Prot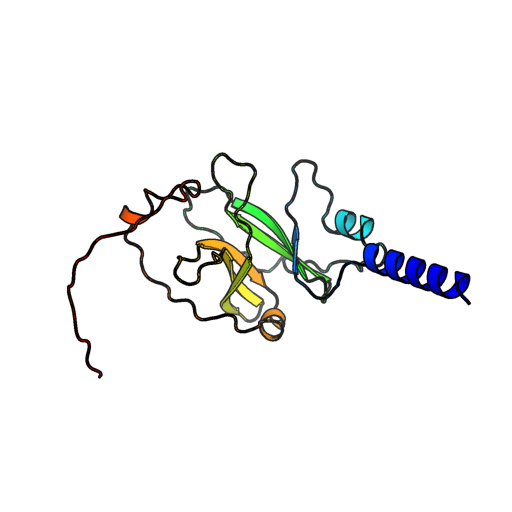ein AF-A0A4Y7Q2F2-F1 (afdb_monomer_lite)

pLDDT: mean 74.85, std 18.72, range [29.39, 93.06]

Radius of gyration: 21.75 Å; chains: 1; bounding box: 66×56×54 Å

Foldseek 3Di:
DVVVVVVVVVVVVVVVQQDDDLQDKDKAFADPVGDPPVVVVCVRHVPQDAAAELPPDDDDQDDDDDDPFDWGWIWIANSNRRYTWIWIWTDDPPDPDTQDFDDWAFDDQDPSFTKIFTWDDDPDNVDDIDGTIITGHHPCVVVVDDCPDDDDDDDDDPVVVVDDDVPDPDDDDDDDDDDDDDDDDD

Organism: NCBI:txid50990

Structure (mmCIF, N/CA/C/O backbone):
data_AF-A0A4Y7Q2F2-F1
#
_entry.id   AF-A0A4Y7Q2F2-F1
#
loop_
_atom_site.group_PDB
_atom_site.id
_atom_site.type_symbol
_atom_site.label_atom_id
_atom_site.label_alt_id
_atom_site.label_comp_id
_atom_site.label_asym_id
_atom_site.label_entity_id
_atom_site.label_seq_id
_atom_site.pdbx_PDB_ins_code
_atom_site.Cartn_x
_atom_site.Cartn_y
_atom_site.Cartn_z
_atom_site.occupancy
_atom_site.B_iso_or_equiv
_atom_site.auth_seq_id
_atom_site.auth_comp_id
_atom_site.auth_asym_id
_atom_site.auth_atom_id
_atom_site.pdbx_PDB_model_num
ATOM 1 N N . MET A 1 1 ? -45.509 14.878 -0.949 1.00 72.81 1 MET A N 1
ATOM 2 C CA . MET A 1 1 ? -44.752 13.693 -1.418 1.00 72.81 1 MET A CA 1
ATOM 3 C C . MET A 1 1 ? -43.428 14.084 -2.079 1.00 72.81 1 MET A C 1
ATOM 5 O O . MET A 1 1 ? -42.391 13.640 -1.613 1.00 72.81 1 MET A O 1
ATOM 9 N N . TRP A 1 2 ? -43.432 14.987 -3.067 1.00 82.69 2 TRP A N 1
ATOM 10 C CA . TRP A 1 2 ? -42.233 15.419 -3.809 1.00 82.69 2 TRP A CA 1
ATOM 11 C C . TRP A 1 2 ? -41.097 16.007 -2.955 1.00 82.69 2 TRP A C 1
ATOM 13 O O . TRP A 1 2 ? -39.958 15.580 -3.092 1.00 82.69 2 TRP A O 1
ATOM 23 N N . VAL A 1 3 ? -41.405 16.903 -2.010 1.00 89.31 3 VAL A N 1
ATOM 24 C CA . VAL A 1 3 ? -40.388 17.535 -1.141 1.00 89.31 3 VAL A CA 1
ATOM 25 C C . VAL A 1 3 ? -39.632 16.506 -0.288 1.00 89.31 3 VAL A C 1
ATOM 27 O O . VAL A 1 3 ? -38.422 16.616 -0.120 1.00 89.31 3 VAL A O 1
ATOM 30 N N . GLY A 1 4 ? -40.320 15.467 0.197 1.00 92.88 4 GLY A N 1
ATOM 31 C CA . GLY A 1 4 ? -39.696 14.393 0.975 1.00 92.88 4 GLY A CA 1
ATOM 32 C C . GLY A 1 4 ? -38.740 13.537 0.140 1.00 92.88 4 GLY A C 1
ATOM 33 O O . GLY A 1 4 ? -37.648 13.217 0.603 1.00 92.88 4 GLY A O 1
ATOM 34 N N . CYS A 1 5 ? -39.107 13.220 -1.108 1.00 92.88 5 CYS A N 1
ATOM 35 C CA . CYS A 1 5 ? -38.231 12.495 -2.034 1.00 92.88 5 CYS A CA 1
ATOM 36 C C . CYS A 1 5 ? -36.986 13.309 -2.403 1.00 92.88 5 CYS A C 1
ATOM 38 O O . CYS A 1 5 ? -35.882 12.758 -2.394 1.00 92.88 5 CYS A O 1
ATOM 40 N N . THR A 1 6 ? -37.141 14.610 -2.673 1.00 92.62 6 THR A N 1
ATOM 41 C CA . THR A 1 6 ? -36.007 15.498 -2.964 1.00 92.62 6 THR A CA 1
ATOM 42 C C . THR A 1 6 ? -35.077 15.601 -1.760 1.00 92.62 6 THR A C 1
ATOM 44 O O . THR A 1 6 ? -33.880 15.379 -1.902 1.00 92.62 6 THR A O 1
ATOM 47 N N . LEU A 1 7 ? -35.617 15.832 -0.558 1.00 93.06 7 LEU A N 1
ATOM 48 C CA . LEU A 1 7 ? -34.815 15.921 0.664 1.00 93.06 7 LEU A CA 1
ATOM 49 C C . LEU A 1 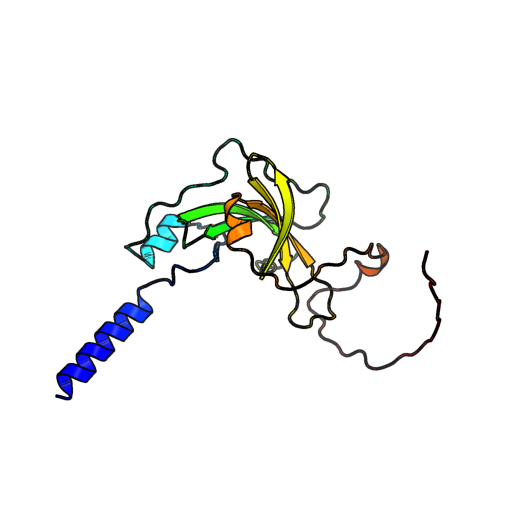7 ? -34.069 14.610 0.964 1.00 93.06 7 LEU A C 1
ATOM 51 O O . LEU A 1 7 ? -32.873 14.637 1.245 1.00 93.06 7 LEU A O 1
ATOM 55 N N . CYS A 1 8 ? -34.738 13.459 0.846 1.00 89.94 8 CYS A N 1
ATOM 56 C CA . CYS A 1 8 ? -34.109 12.149 1.037 1.00 89.94 8 CYS A CA 1
ATOM 57 C C . CYS A 1 8 ? -32.977 11.900 0.024 1.00 89.94 8 CYS A C 1
ATOM 59 O O . CYS A 1 8 ? -31.914 11.398 0.393 1.00 89.94 8 CYS A O 1
ATOM 61 N N . SER A 1 9 ? -33.176 12.302 -1.234 1.00 89.75 9 SER A N 1
ATOM 62 C CA . SER A 1 9 ? -32.162 12.178 -2.287 1.00 89.75 9 SER A CA 1
ATOM 63 C C . SER A 1 9 ? -30.967 13.095 -2.031 1.00 89.75 9 SER A C 1
ATOM 65 O O . SER A 1 9 ? -29.833 12.645 -2.154 1.00 89.75 9 SER A O 1
ATOM 67 N N . CYS A 1 10 ? -31.199 14.338 -1.598 1.00 90.38 10 CYS A N 1
ATOM 68 C CA . CYS A 1 10 ? -30.130 15.267 -1.229 1.00 90.38 10 CYS A CA 1
ATOM 69 C C . CYS A 1 10 ? -29.308 14.751 -0.042 1.00 90.38 10 CYS A C 1
ATOM 71 O O . CYS A 1 10 ? -28.084 14.817 -0.085 1.00 90.38 10 CYS A O 1
ATOM 73 N N . ILE A 1 11 ? -29.953 14.187 0.986 1.00 87.94 11 ILE A N 1
ATOM 74 C CA . ILE A 1 11 ? -29.250 13.598 2.137 1.00 87.94 11 ILE A CA 1
ATOM 75 C C . ILE A 1 11 ? -28.420 12.387 1.701 1.00 87.94 11 ILE A C 1
ATOM 77 O O . ILE A 1 11 ? -27.260 12.273 2.087 1.00 87.94 11 ILE A O 1
ATOM 81 N N . ARG A 1 12 ? -28.978 11.497 0.869 1.00 84.38 12 ARG A N 1
ATOM 82 C CA . ARG A 1 12 ? -28.240 10.341 0.335 1.00 84.38 12 ARG A CA 1
ATOM 83 C C . ARG A 1 12 ? -27.080 10.746 -0.564 1.00 84.38 12 ARG A C 1
ATOM 85 O O . ARG A 1 12 ? -26.037 10.113 -0.491 1.00 84.38 12 ARG A O 1
ATOM 92 N N . LEU A 1 13 ? -27.243 11.785 -1.379 1.00 83.94 13 LEU A N 1
ATOM 93 C CA . LEU A 1 13 ? -26.164 12.326 -2.204 1.00 83.94 13 LEU A CA 1
ATOM 94 C C . LEU A 1 13 ? -25.072 12.945 -1.334 1.00 83.94 13 LEU A C 1
ATOM 96 O O . LEU A 1 13 ? -23.911 12.605 -1.517 1.00 83.94 13 LEU A O 1
ATOM 100 N N . ALA A 1 14 ? -25.436 13.759 -0.340 1.00 79.31 14 ALA A N 1
ATOM 101 C CA . ALA A 1 14 ? -24.479 14.342 0.598 1.00 79.31 14 ALA A CA 1
ATOM 102 C C . ALA A 1 14 ? -23.703 13.254 1.362 1.00 79.31 14 ALA A C 1
ATOM 104 O O . ALA A 1 14 ? -22.475 13.296 1.426 1.00 79.31 14 ALA A O 1
ATOM 105 N N . ALA A 1 15 ? -24.404 12.233 1.863 1.00 75.56 15 ALA A N 1
ATOM 106 C CA . ALA A 1 15 ? -23.790 11.065 2.490 1.00 75.56 15 ALA A CA 1
ATOM 107 C C . ALA A 1 15 ? -23.001 10.192 1.491 1.00 75.56 15 ALA A C 1
ATOM 109 O O . ALA A 1 15 ? -22.050 9.531 1.870 1.00 75.56 15 ALA A O 1
ATOM 110 N N . GLY A 1 16 ? -23.335 10.186 0.204 1.00 66.19 16 GLY A N 1
ATOM 111 C CA . GLY A 1 16 ? -22.525 9.509 -0.812 1.00 66.19 16 GLY A CA 1
ATOM 112 C C . GLY A 1 16 ? -21.222 10.251 -1.115 1.00 66.19 16 GLY A C 1
ATOM 113 O O . GLY A 1 16 ? -20.210 9.623 -1.398 1.00 66.19 16 GLY A O 1
ATOM 114 N N . THR A 1 17 ? -21.232 11.584 -1.035 1.00 72.25 17 THR A N 1
ATOM 115 C CA . THR A 1 17 ? -20.069 12.424 -1.366 1.00 72.25 17 THR A CA 1
ATOM 116 C C . THR A 1 17 ? -19.104 12.652 -0.204 1.00 72.25 17 THR A C 1
ATOM 118 O O . THR A 1 17 ? -17.949 12.986 -0.444 1.00 72.25 17 THR A O 1
ATOM 121 N N . LEU A 1 18 ? -19.567 12.509 1.042 1.00 67.94 18 LEU A N 1
ATOM 122 C CA . LEU A 1 18 ? -18.771 12.790 2.245 1.00 67.94 18 LEU A CA 1
ATOM 123 C C . LEU A 1 18 ? -18.054 11.561 2.816 1.00 67.94 18 LEU A C 1
ATOM 125 O O . LEU A 1 18 ? -17.157 11.717 3.636 1.00 67.94 18 LEU A O 1
ATOM 129 N N . TYR A 1 19 ? -18.445 10.351 2.419 1.00 70.19 19 TYR A N 1
ATOM 130 C CA . TYR A 1 19 ? -17.900 9.128 2.999 1.00 70.19 19 TYR A CA 1
ATOM 131 C C . TYR A 1 19 ? -16.957 8.454 2.013 1.00 70.19 19 TYR A C 1
ATOM 133 O O . TYR A 1 19 ? -17.341 8.084 0.905 1.00 70.19 19 TYR A O 1
ATOM 141 N N . ILE A 1 20 ? -15.709 8.275 2.441 1.00 76.38 20 ILE A N 1
ATOM 142 C CA . ILE A 1 20 ? -14.749 7.453 1.713 1.00 76.38 20 ILE A CA 1
ATOM 143 C C . ILE A 1 20 ? -15.222 6.003 1.811 1.00 76.38 20 ILE A C 1
ATOM 145 O O . ILE A 1 20 ? -15.502 5.499 2.902 1.00 76.38 20 ILE A O 1
ATOM 149 N N . GLU A 1 21 ? -15.300 5.311 0.675 1.00 80.94 21 GLU A N 1
ATOM 150 C CA . GLU A 1 21 ? -15.539 3.875 0.683 1.00 80.94 21 GLU A CA 1
ATOM 151 C C . GLU A 1 21 ? -14.383 3.177 1.412 1.00 80.94 21 GLU A C 1
ATOM 153 O O . GLU A 1 21 ? -13.245 3.152 0.948 1.00 80.94 21 GLU A O 1
ATOM 158 N N . ARG A 1 22 ? -14.676 2.591 2.577 1.00 82.19 22 ARG A N 1
ATOM 159 C CA . ARG A 1 22 ? -13.664 1.948 3.432 1.00 82.19 22 ARG A CA 1
ATOM 160 C C . ARG A 1 22 ? -13.206 0.583 2.931 1.00 82.19 22 ARG A C 1
ATOM 162 O O . ARG A 1 22 ? -12.387 -0.066 3.565 1.00 82.19 22 ARG A O 1
ATOM 169 N N . ASN A 1 23 ? -13.738 0.113 1.810 1.00 82.50 23 ASN A N 1
ATOM 170 C CA . ASN A 1 23 ? -13.397 -1.184 1.245 1.00 82.50 23 ASN A CA 1
ATOM 171 C C . ASN A 1 23 ? -12.334 -1.020 0.161 1.00 82.50 23 ASN A C 1
ATOM 173 O O . ASN A 1 23 ? -12.630 -1.115 -1.027 1.00 82.50 23 ASN A O 1
ATOM 177 N N . GLY A 1 24 ? -11.085 -0.794 0.563 1.00 85.69 24 GLY A N 1
ATOM 178 C CA . GLY A 1 24 ? -10.012 -0.683 -0.412 1.00 85.69 24 GLY A CA 1
ATOM 179 C C . GLY A 1 24 ? -8.666 -0.270 0.154 1.00 85.69 24 GLY A C 1
ATOM 180 O O . GLY A 1 24 ? -8.492 -0.054 1.354 1.00 85.69 24 GLY A O 1
ATOM 181 N N . TRP A 1 25 ? -7.727 -0.164 -0.777 1.00 88.81 25 TRP A N 1
ATOM 182 C CA . TRP A 1 25 ? -6.372 0.303 -0.545 1.00 88.81 25 TRP A CA 1
ATOM 183 C C . TRP A 1 25 ? -6.214 1.687 -1.160 1.00 88.81 25 TRP A C 1
ATOM 185 O O . TRP A 1 25 ? -6.610 1.906 -2.304 1.00 88.81 25 TRP A O 1
ATOM 195 N N . LEU A 1 26 ? -5.614 2.604 -0.410 1.00 89.69 26 LEU A N 1
ATOM 196 C CA . LEU A 1 26 ? -5.266 3.937 -0.879 1.00 89.69 26 LEU A CA 1
ATOM 197 C C . LEU A 1 26 ? -3.747 4.066 -0.949 1.00 89.69 26 LEU A C 1
ATOM 199 O O . LEU A 1 26 ? -3.046 3.794 0.024 1.00 89.69 26 LEU A O 1
ATOM 203 N N . LEU A 1 27 ? -3.244 4.535 -2.086 1.00 89.06 27 LEU A N 1
ATOM 204 C CA . LEU A 1 27 ? -1.867 4.988 -2.213 1.00 89.06 27 LEU A CA 1
ATOM 205 C C . LEU A 1 27 ? -1.815 6.497 -1.966 1.00 89.06 27 LEU A C 1
ATOM 207 O O . LEU A 1 27 ? -2.358 7.283 -2.741 1.00 89.06 27 LEU A O 1
ATOM 211 N N . TYR A 1 28 ? -1.128 6.903 -0.907 1.00 87.88 28 TYR A N 1
ATOM 212 C CA . TYR A 1 28 ? -0.852 8.295 -0.592 1.00 87.88 28 TYR A CA 1
ATOM 213 C C . TYR A 1 28 ? 0.610 8.622 -0.889 1.00 87.88 28 TYR A C 1
ATOM 215 O O . TYR A 1 28 ? 1.530 7.974 -0.384 1.00 87.88 28 TYR A O 1
ATOM 223 N N . ARG A 1 29 ? 0.831 9.644 -1.716 1.00 83.75 29 ARG A N 1
ATOM 224 C CA . ARG A 1 29 ? 2.165 10.173 -2.001 1.00 83.75 29 ARG A CA 1
ATOM 225 C C . ARG A 1 29 ? 2.424 11.363 -1.089 1.00 83.75 29 ARG A C 1
ATOM 227 O O . ARG A 1 29 ? 1.636 12.306 -1.077 1.00 83.75 29 ARG A O 1
ATOM 234 N N . HIS A 1 30 ? 3.549 11.338 -0.387 1.00 79.12 30 HIS A N 1
ATOM 235 C CA . HIS A 1 30 ? 3.996 12.489 0.390 1.00 79.12 30 HIS A CA 1
ATOM 236 C C . HIS A 1 30 ? 4.361 13.634 -0.566 1.00 79.12 30 HIS A C 1
ATOM 238 O O . HIS A 1 30 ? 5.186 13.458 -1.463 1.00 79.12 30 HIS A O 1
ATOM 244 N N . SER A 1 31 ? 3.693 14.779 -0.417 1.00 69.81 31 SER A N 1
ATOM 245 C CA . SER A 1 31 ? 4.077 16.032 -1.083 1.00 69.81 31 SER A CA 1
ATOM 246 C C . SER A 1 31 ? 5.214 16.702 -0.305 1.00 69.81 31 SER A C 1
ATOM 248 O O . SER A 1 31 ? 5.359 16.450 0.888 1.00 69.81 31 SER A O 1
ATOM 250 N N . GLU A 1 32 ? 5.997 17.572 -0.948 1.00 62.34 32 GLU A N 1
ATOM 251 C CA . GLU A 1 32 ? 7.088 18.322 -0.295 1.00 62.34 32 GLU A CA 1
ATOM 252 C C . GLU A 1 32 ? 6.569 19.264 0.811 1.00 62.34 32 GLU A C 1
ATOM 254 O O . GLU A 1 32 ? 7.222 19.422 1.837 1.00 62.34 32 GLU A O 1
ATOM 259 N N . ASP A 1 33 ? 5.338 19.768 0.675 1.00 60.72 33 ASP A N 1
ATOM 260 C CA . ASP A 1 33 ? 4.627 20.559 1.699 1.00 60.72 33 ASP A CA 1
ATOM 261 C C . ASP A 1 33 ? 3.900 19.682 2.755 1.00 60.72 33 ASP A C 1
ATOM 263 O O . ASP A 1 33 ? 2.998 20.141 3.455 1.00 60.72 33 ASP A O 1
ATOM 267 N N . GLY A 1 34 ? 4.224 18.383 2.795 1.00 66.31 34 GLY A N 1
ATOM 268 C CA . GLY A 1 34 ? 3.353 17.258 3.152 1.00 66.31 34 GLY A CA 1
ATOM 269 C C . GLY A 1 34 ? 2.606 17.317 4.485 1.00 66.31 34 GLY A C 1
ATOM 270 O O . GLY A 1 34 ? 3.174 17.155 5.561 1.00 66.31 34 GLY A O 1
ATOM 271 N N . GLU A 1 35 ? 1.280 17.397 4.388 1.00 83.50 35 GLU A N 1
ATOM 272 C CA . GLU A 1 35 ? 0.371 17.051 5.478 1.00 83.50 35 GLU A CA 1
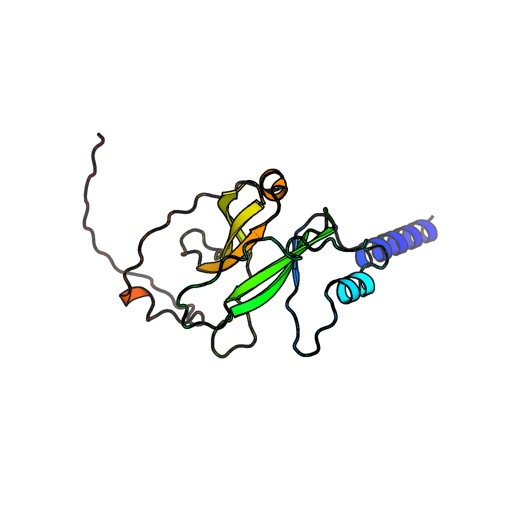ATOM 273 C C . GLU A 1 35 ? 0.455 15.538 5.793 1.00 83.50 35 GLU A C 1
ATOM 275 O O . GLU A 1 35 ? 0.480 14.728 4.854 1.00 83.50 35 GLU A O 1
ATOM 280 N N . PRO A 1 36 ? 0.453 15.128 7.083 1.00 86.56 36 PRO A N 1
ATOM 281 C CA . PRO A 1 36 ? 0.363 13.721 7.464 1.00 86.56 36 PRO A CA 1
ATOM 282 C C . PRO A 1 36 ? -0.843 13.040 6.811 1.00 86.56 36 PRO A C 1
ATOM 284 O O . PRO A 1 36 ? -1.932 13.614 6.756 1.00 86.56 36 PRO A O 1
ATOM 287 N N . VAL A 1 37 ? -0.673 11.794 6.358 1.00 89.19 37 VAL A N 1
ATOM 288 C CA . VAL A 1 37 ? -1.739 11.027 5.684 1.00 89.19 37 VAL A CA 1
ATOM 289 C C . VAL A 1 37 ? -3.028 10.961 6.511 1.00 89.19 37 VAL A C 1
ATOM 291 O O . VAL A 1 37 ? -4.121 11.066 5.960 1.00 89.19 37 VAL A O 1
ATOM 294 N N . GLU A 1 38 ? -2.909 10.870 7.836 1.00 88.88 38 GLU A N 1
ATOM 295 C CA . GLU A 1 38 ? -4.044 10.876 8.762 1.00 88.88 38 GLU A CA 1
ATOM 296 C C . GLU A 1 38 ? -4.822 12.189 8.722 1.00 88.88 38 GLU A C 1
ATOM 298 O O . GLU A 1 38 ? -6.046 12.182 8.607 1.00 88.88 38 GLU A O 1
ATOM 303 N N . SER A 1 39 ? -4.123 13.324 8.769 1.00 89.69 39 SER A N 1
ATOM 304 C CA . SER A 1 39 ? -4.742 14.648 8.702 1.00 89.69 39 SER A CA 1
ATOM 305 C C . SER A 1 39 ? -5.422 14.865 7.346 1.00 89.69 39 SER A C 1
ATOM 307 O O . SER A 1 39 ? -6.573 15.310 7.289 1.00 89.69 39 SER A O 1
ATOM 309 N N . TRP A 1 40 ? -4.773 14.437 6.256 1.00 89.69 40 TRP A N 1
ATOM 310 C CA . TRP A 1 40 ? -5.341 14.485 4.906 1.00 89.69 40 TRP A CA 1
ATOM 311 C C . TRP A 1 40 ? -6.609 13.626 4.766 1.00 89.69 40 TRP A C 1
ATOM 313 O O . TRP A 1 40 ? -7.566 14.043 4.099 1.00 89.69 40 TRP A O 1
ATOM 323 N N . LEU A 1 41 ? -6.631 12.445 5.398 1.00 89.69 41 LEU A N 1
ATOM 324 C CA . LEU A 1 41 ? -7.791 11.552 5.435 1.00 89.69 41 LEU A CA 1
ATOM 325 C C . LEU A 1 41 ? -8.916 12.136 6.288 1.00 89.69 41 LEU A C 1
ATOM 327 O O . LEU A 1 41 ? -10.052 12.182 5.827 1.00 89.69 41 LEU A O 1
ATOM 331 N N . ARG A 1 42 ? -8.610 12.658 7.480 1.00 89.62 42 ARG A N 1
ATOM 332 C CA . ARG A 1 42 ? -9.601 13.246 8.399 1.00 89.62 42 ARG A CA 1
ATOM 333 C C . ARG A 1 42 ? -10.299 14.476 7.844 1.00 89.62 42 ARG A C 1
ATOM 335 O O . ARG A 1 42 ? -11.475 14.691 8.122 1.00 89.62 42 ARG A O 1
ATOM 342 N N . LYS A 1 43 ? -9.603 15.267 7.025 1.00 89.56 43 LYS A N 1
ATOM 343 C CA . LYS A 1 43 ? -10.221 16.377 6.284 1.00 89.56 43 LYS A CA 1
ATOM 344 C C . LYS A 1 43 ? -11.308 15.914 5.310 1.00 89.56 43 LYS A C 1
ATOM 346 O O . LYS A 1 43 ? -12.190 16.703 4.987 1.00 89.56 43 LYS A O 1
ATOM 351 N N . ARG A 1 44 ? -11.232 14.672 4.818 1.00 87.06 44 ARG A N 1
ATOM 352 C CA . ARG A 1 44 ? -12.192 14.090 3.866 1.00 87.06 44 ARG A CA 1
ATOM 353 C C . ARG A 1 44 ? -13.245 13.230 4.551 1.00 87.06 44 ARG A C 1
ATOM 355 O O . ARG A 1 44 ? -14.410 13.341 4.205 1.00 87.06 44 ARG A O 1
ATOM 362 N N . ASP A 1 45 ? -12.838 12.420 5.521 1.00 87.81 45 ASP A N 1
ATOM 363 C CA . ASP A 1 45 ? -13.717 11.622 6.369 1.00 87.81 45 ASP A CA 1
ATOM 364 C C . ASP A 1 45 ? -13.397 11.913 7.841 1.00 87.81 45 ASP A C 1
ATOM 366 O O . ASP A 1 45 ? -12.472 11.350 8.427 1.00 87.81 45 ASP A O 1
ATOM 370 N N . ALA A 1 46 ? -14.199 12.780 8.463 1.00 86.56 46 ALA A N 1
ATOM 371 C CA . ALA A 1 46 ? -14.056 13.123 9.879 1.00 86.56 46 ALA A CA 1
ATOM 372 C C . ALA A 1 46 ? -14.298 11.925 10.815 1.00 86.56 46 ALA A C 1
ATOM 374 O O . ALA A 1 46 ? -13.934 11.974 11.989 1.00 86.56 46 ALA A O 1
ATOM 375 N N . THR A 1 47 ? -14.907 10.848 10.312 1.00 87.94 47 THR A N 1
ATOM 376 C CA . THR A 1 47 ? -15.158 9.617 11.067 1.00 87.94 47 THR A CA 1
ATOM 377 C C . THR A 1 47 ? -14.028 8.594 10.920 1.00 87.94 47 THR A C 1
ATOM 379 O O . THR A 1 47 ? -14.180 7.454 11.375 1.00 87.94 47 THR A O 1
ATOM 382 N N . MET A 1 48 ? -12.914 8.962 10.272 1.00 86.50 48 MET A N 1
ATOM 383 C CA . MET A 1 48 ? -11.761 8.084 10.085 1.00 86.50 48 MET A CA 1
ATOM 384 C C . MET A 1 48 ? -11.082 7.783 11.437 1.00 86.50 48 MET A C 1
ATOM 386 O O . MET A 1 48 ? -10.657 8.720 12.127 1.00 86.50 48 MET A O 1
ATOM 390 N N . PRO A 1 49 ? -10.969 6.500 11.831 1.00 88.31 49 PRO A N 1
ATOM 391 C CA . PRO A 1 49 ? -10.252 6.110 13.044 1.00 88.31 49 PRO A CA 1
ATOM 392 C C . PRO A 1 49 ? -8.744 6.361 12.905 1.00 88.31 49 PRO A C 1
ATOM 394 O O . PRO A 1 49 ? -8.241 6.611 11.808 1.00 88.31 49 PRO A O 1
ATOM 397 N N . ASP A 1 50 ? -8.025 6.295 14.026 1.00 90.75 50 ASP A N 1
ATOM 398 C CA . ASP A 1 50 ? -6.560 6.365 14.028 1.00 90.75 50 ASP A CA 1
ATOM 399 C C . ASP A 1 50 ? -5.962 5.225 13.190 1.00 90.75 50 ASP A C 1
ATOM 401 O O . ASP A 1 50 ? -6.447 4.085 13.235 1.00 90.75 50 ASP A O 1
ATOM 405 N N . LEU A 1 51 ? -4.918 5.530 12.414 1.00 90.75 51 LEU A N 1
ATOM 406 C CA . LEU A 1 51 ? -4.238 4.522 11.614 1.00 90.75 51 LEU A CA 1
ATOM 407 C C . LEU A 1 51 ? -3.170 3.831 12.460 1.00 90.75 51 LEU A C 1
ATOM 409 O O . LEU A 1 51 ? -2.348 4.458 13.118 1.00 90.75 51 LEU A O 1
ATOM 413 N N . THR A 1 52 ? -3.151 2.505 12.414 1.00 90.31 52 THR A N 1
ATOM 414 C CA . THR A 1 52 ? -2.085 1.713 13.025 1.00 90.31 52 THR A CA 1
ATOM 415 C C . THR A 1 52 ? -0.935 1.585 12.038 1.00 90.31 52 THR A C 1
ATOM 417 O O . THR A 1 52 ? -1.083 0.966 10.979 1.00 90.31 52 THR A O 1
ATOM 420 N N . ILE A 1 53 ? 0.221 2.148 12.380 1.00 90.06 53 ILE A N 1
ATOM 421 C CA . ILE A 1 53 ? 1.425 2.026 11.561 1.00 90.06 53 ILE A CA 1
ATOM 422 C C . ILE A 1 53 ? 1.960 0.601 11.679 1.00 90.06 53 ILE A C 1
ATOM 424 O O . ILE A 1 53 ? 2.310 0.119 12.754 1.00 90.06 53 ILE A O 1
ATOM 428 N N . TRP A 1 54 ? 2.025 -0.094 10.550 1.00 86.44 54 TRP A N 1
ATOM 429 C CA . TRP A 1 54 ? 2.456 -1.486 10.501 1.00 86.44 54 TRP A CA 1
ATOM 430 C C . TRP A 1 54 ? 3.983 -1.644 10.653 1.00 86.44 54 TRP A C 1
ATOM 432 O O . TRP A 1 54 ? 4.456 -2.669 11.139 1.00 86.44 54 TRP A O 1
ATOM 442 N N . SER A 1 55 ? 4.769 -0.624 10.289 1.00 70.50 55 SER A N 1
ATOM 443 C CA . SER A 1 55 ? 6.238 -0.698 10.199 1.00 70.50 55 SER A CA 1
ATOM 444 C C . SER A 1 55 ? 7.008 0.037 11.309 1.00 70.50 55 SER A C 1
ATOM 446 O O . SER A 1 55 ? 8.186 0.328 11.128 1.00 70.50 55 SER A O 1
ATOM 448 N N . ASP A 1 56 ? 6.395 0.342 12.454 1.00 66.56 56 ASP A N 1
ATOM 449 C CA . ASP A 1 56 ? 6.889 1.383 13.378 1.00 66.56 56 ASP A CA 1
ATOM 450 C C . ASP A 1 56 ? 8.230 1.123 14.101 1.00 66.56 56 ASP A C 1
ATOM 452 O O . ASP A 1 56 ? 8.747 2.021 14.755 1.00 66.56 56 ASP A O 1
ATOM 456 N N . SER A 1 57 ? 8.838 -0.072 14.030 1.00 56.75 57 SER A N 1
ATOM 457 C CA . SER A 1 57 ? 10.200 -0.260 14.597 1.00 56.75 57 SER A CA 1
ATOM 458 C C . SER A 1 57 ? 10.902 -1.592 14.321 1.00 56.75 57 SER A C 1
ATOM 460 O O . SER A 1 57 ? 12.103 -1.694 14.564 1.00 56.75 57 SER A O 1
ATOM 462 N N . LYS A 1 58 ? 10.204 -2.645 13.873 1.00 60.12 58 LYS A N 1
ATOM 463 C CA . LYS A 1 58 ? 10.786 -4.008 13.833 1.00 60.12 58 LYS A CA 1
ATOM 464 C C . LYS A 1 58 ? 10.627 -4.749 12.516 1.00 60.12 58 LYS A C 1
ATOM 466 O O . LYS A 1 58 ? 11.082 -5.888 12.409 1.00 60.12 58 LYS A O 1
ATOM 471 N N . GLN A 1 59 ? 9.965 -4.148 11.533 1.00 67.38 59 GLN A N 1
ATOM 472 C CA . GLN A 1 59 ? 9.762 -4.819 10.262 1.00 67.38 59 GLN A CA 1
ATOM 473 C C . GLN A 1 59 ? 10.910 -4.525 9.305 1.00 67.38 59 GLN A C 1
ATOM 475 O O . GLN A 1 59 ? 11.345 -3.388 9.159 1.00 67.38 59 GLN A O 1
ATOM 480 N N . LEU A 1 60 ? 11.400 -5.578 8.656 1.00 67.44 60 LEU A N 1
ATOM 481 C CA . LEU A 1 60 ? 12.393 -5.457 7.602 1.00 67.44 60 LEU A CA 1
ATOM 482 C C . LEU A 1 60 ? 11.721 -4.807 6.391 1.00 67.44 60 LEU A C 1
ATOM 484 O O . LEU A 1 60 ? 10.915 -5.446 5.710 1.00 67.44 60 LEU A O 1
ATOM 488 N N . THR A 1 61 ? 12.040 -3.538 6.140 1.00 67.81 61 THR A N 1
ATOM 489 C CA . THR A 1 61 ? 11.708 -2.886 4.874 1.00 67.81 61 THR A CA 1
ATOM 490 C C . THR A 1 61 ? 12.662 -3.427 3.816 1.00 67.81 61 THR A C 1
ATOM 492 O O . THR A 1 61 ? 13.878 -3.284 3.969 1.00 67.81 61 THR A O 1
ATOM 495 N N . PRO A 1 62 ? 12.157 -4.092 2.766 1.00 69.56 62 PRO A N 1
ATOM 496 C CA . PRO A 1 62 ? 13.016 -4.650 1.737 1.00 69.56 62 PRO A CA 1
ATOM 497 C C . PRO A 1 62 ? 13.714 -3.506 0.989 1.00 69.56 62 PRO A C 1
ATOM 499 O O . PRO A 1 62 ? 13.062 -2.670 0.367 1.00 69.56 62 PRO A O 1
ATOM 502 N N . THR A 1 63 ? 15.043 -3.455 1.070 1.00 66.88 63 THR A N 1
ATOM 503 C CA . THR A 1 63 ? 15.855 -2.423 0.420 1.00 66.88 63 THR A CA 1
ATOM 504 C C . THR A 1 63 ? 16.196 -2.809 -1.014 1.00 66.88 63 THR A C 1
ATOM 506 O O . THR A 1 63 ? 16.322 -3.983 -1.368 1.00 66.88 63 THR A O 1
ATOM 509 N N . TRP A 1 64 ? 16.333 -1.796 -1.864 1.00 68.19 64 TRP A N 1
ATOM 510 C CA . TRP A 1 64 ? 16.787 -1.961 -3.237 1.00 68.19 64 TRP A CA 1
ATOM 511 C C . TRP A 1 64 ? 18.308 -1.930 -3.272 1.00 68.19 64 TRP A C 1
ATOM 513 O O . TRP A 1 64 ? 18.924 -0.945 -2.873 1.00 68.19 64 TRP A O 1
ATOM 523 N N . THR A 1 65 ? 18.915 -2.998 -3.771 1.00 58.66 65 THR A N 1
ATOM 524 C CA . THR A 1 65 ? 20.313 -2.964 -4.191 1.00 58.66 65 THR A CA 1
ATOM 525 C C . THR A 1 65 ? 20.318 -2.517 -5.653 1.00 58.66 65 THR A C 1
ATOM 527 O O . THR A 1 65 ? 19.710 -3.177 -6.490 1.00 58.66 65 THR A O 1
ATOM 530 N N . GLU A 1 66 ? 20.949 -1.373 -5.933 1.00 56.81 66 GLU A N 1
ATOM 531 C CA . GLU A 1 66 ? 21.357 -0.951 -7.284 1.00 56.81 66 GLU A CA 1
ATOM 532 C C . GLU A 1 66 ? 20.225 -0.727 -8.310 1.00 56.81 66 GLU A C 1
ATOM 534 O O . GLU A 1 66 ? 20.150 -1.392 -9.341 1.00 56.81 66 GLU A O 1
ATOM 539 N N . THR A 1 67 ? 19.369 0.276 -8.091 1.00 59.69 67 THR A N 1
ATOM 540 C CA . THR A 1 67 ? 18.573 0.863 -9.186 1.00 59.69 67 THR A CA 1
ATOM 541 C C . THR A 1 67 ? 19.121 2.238 -9.570 1.00 59.69 67 THR A C 1
ATOM 543 O O . THR A 1 67 ? 19.345 3.053 -8.677 1.00 59.69 67 THR A O 1
ATOM 546 N N . PRO A 1 68 ? 19.285 2.552 -10.872 1.00 58.41 68 PRO A N 1
ATOM 547 C CA . PRO A 1 68 ? 19.651 3.904 -11.313 1.00 58.41 68 PRO A CA 1
ATOM 548 C C . PRO A 1 68 ? 18.536 4.930 -11.038 1.00 58.41 68 PRO A C 1
ATOM 550 O O . PRO A 1 68 ? 18.784 6.131 -11.020 1.00 58.41 68 PRO A O 1
ATOM 553 N N . LEU A 1 69 ? 17.313 4.448 -10.802 1.00 68.38 69 LEU A N 1
ATOM 554 C CA . LEU A 1 69 ? 16.114 5.248 -10.586 1.00 68.38 69 LEU A CA 1
ATOM 555 C C . LEU A 1 69 ? 15.972 5.678 -9.123 1.00 68.38 69 LEU A C 1
ATOM 557 O O . LEU A 1 69 ? 16.175 4.883 -8.200 1.00 68.38 69 LEU A O 1
ATOM 561 N N . LYS A 1 70 ? 15.546 6.929 -8.915 1.00 76.81 70 LYS A N 1
ATOM 562 C CA . LYS A 1 70 ? 15.222 7.455 -7.582 1.00 76.81 70 LYS A CA 1
ATOM 563 C C . LYS A 1 70 ? 13.943 6.807 -7.047 1.00 76.81 70 LYS A C 1
ATOM 565 O O . LYS A 1 70 ? 12.936 6.726 -7.751 1.00 76.81 70 LYS A O 1
ATOM 570 N N . THR A 1 71 ? 13.954 6.400 -5.785 1.00 78.69 71 THR A N 1
ATOM 571 C CA . THR A 1 71 ? 12.747 5.993 -5.058 1.00 78.69 71 THR A CA 1
ATOM 572 C C . THR A 1 71 ? 12.123 7.188 -4.346 1.00 78.69 71 THR A C 1
ATOM 574 O O . THR A 1 71 ? 12.805 8.158 -4.004 1.00 78.69 71 THR A O 1
ATOM 577 N N . VAL A 1 72 ? 10.810 7.131 -4.136 1.00 82.62 72 VAL A N 1
ATOM 578 C CA . VAL A 1 72 ? 10.094 8.059 -3.259 1.00 82.62 72 VAL A CA 1
ATOM 579 C C . VAL A 1 72 ? 9.288 7.285 -2.219 1.00 82.62 72 VAL A C 1
ATOM 581 O O . VAL A 1 72 ? 8.673 6.269 -2.568 1.00 82.62 72 VAL A O 1
ATOM 584 N N . PRO A 1 73 ? 9.252 7.774 -0.968 1.00 83.25 73 PRO A N 1
ATOM 585 C CA . PRO A 1 73 ? 8.430 7.172 0.061 1.00 83.25 73 PRO A CA 1
ATOM 586 C C . PRO A 1 73 ? 6.954 7.415 -0.253 1.00 83.25 73 PRO A C 1
ATOM 588 O O . PRO A 1 73 ? 6.520 8.525 -0.582 1.00 83.25 73 PRO A O 1
ATOM 591 N N . VAL A 1 74 ? 6.166 6.359 -0.131 1.00 87.00 74 VAL A N 1
ATOM 592 C CA . VAL A 1 74 ? 4.714 6.369 -0.270 1.00 87.00 74 VAL A CA 1
ATOM 593 C C . VAL A 1 74 ? 4.081 5.667 0.923 1.00 87.00 74 VAL A C 1
ATOM 595 O O . VAL A 1 74 ? 4.680 4.818 1.583 1.00 87.00 74 VAL A O 1
ATOM 598 N N . SER A 1 75 ? 2.834 6.018 1.188 1.00 89.88 75 SER A N 1
ATOM 599 C CA . SER A 1 75 ? 2.016 5.413 2.226 1.00 89.88 75 SER A CA 1
ATOM 600 C C . SER A 1 75 ? 0.900 4.602 1.583 1.00 89.88 75 SER A C 1
ATOM 602 O O . SER A 1 75 ? 0.075 5.140 0.854 1.00 89.88 75 SER A O 1
ATOM 604 N N . LEU A 1 76 ? 0.871 3.304 1.850 1.00 90.44 76 LEU A N 1
ATOM 605 C CA . LEU A 1 76 ? -0.230 2.414 1.510 1.00 90.44 76 LEU A CA 1
ATOM 606 C C . LEU A 1 76 ? -1.156 2.320 2.720 1.00 90.44 76 LEU A C 1
ATOM 608 O O . LEU A 1 76 ? -0.725 1.928 3.803 1.00 90.44 76 LEU A O 1
ATOM 612 N N . VAL A 1 77 ? -2.417 2.695 2.540 1.00 91.88 77 VAL A N 1
ATOM 613 C CA . VAL A 1 77 ? -3.424 2.697 3.602 1.00 91.88 77 VAL A CA 1
ATOM 614 C C . VAL A 1 77 ? -4.470 1.636 3.299 1.00 91.88 77 VAL A C 1
ATOM 616 O O . VAL A 1 77 ? -5.150 1.714 2.275 1.00 91.88 77 VAL A O 1
ATOM 619 N N . ASP A 1 78 ? -4.619 0.663 4.193 1.00 91.75 78 ASP A N 1
ATOM 620 C CA . ASP A 1 78 ? -5.776 -0.231 4.205 1.00 91.75 78 ASP A CA 1
ATOM 621 C C . ASP A 1 78 ? -6.914 0.484 4.942 1.00 91.75 78 ASP A C 1
ATOM 623 O O . ASP A 1 78 ? -6.898 0.604 6.170 1.00 91.75 78 ASP A O 1
ATOM 627 N N . LEU A 1 79 ? -7.901 0.969 4.188 1.00 90.88 79 LEU A N 1
ATOM 628 C CA . LEU A 1 79 ? -9.035 1.721 4.735 1.00 90.88 79 LEU A CA 1
ATOM 629 C C . LEU A 1 79 ? -10.003 0.837 5.531 1.00 90.88 79 LEU A C 1
ATOM 631 O O . LEU A 1 79 ? -10.802 1.348 6.315 1.00 90.88 79 LEU A O 1
ATOM 635 N N . LYS A 1 80 ? -9.946 -0.484 5.336 1.00 90.56 80 LYS A N 1
ATOM 636 C CA . LYS A 1 80 ? -10.826 -1.443 6.006 1.00 90.56 80 LYS A CA 1
ATOM 637 C C . LYS A 1 80 ? -10.280 -1.829 7.373 1.00 90.56 80 LYS A C 1
ATOM 639 O O . LYS A 1 80 ? -11.052 -1.993 8.315 1.00 90.56 80 LYS A O 1
ATOM 644 N N . ASN A 1 81 ? -8.963 -2.002 7.466 1.00 90.50 81 ASN A N 1
ATOM 645 C CA . ASN A 1 81 ? -8.280 -2.448 8.685 1.00 90.50 81 ASN A CA 1
ATOM 646 C C . ASN A 1 81 ? -7.517 -1.321 9.387 1.00 90.50 81 ASN A C 1
ATOM 648 O O . ASN A 1 81 ? -6.868 -1.572 10.399 1.00 90.50 81 ASN A O 1
ATOM 652 N N . ASN A 1 82 ? -7.609 -0.093 8.867 1.00 91.12 82 ASN A N 1
ATOM 653 C CA . ASN A 1 82 ? -6.957 1.106 9.394 1.00 91.12 82 ASN A CA 1
ATOM 654 C C . ASN A 1 82 ? -5.446 0.923 9.549 1.00 91.12 82 ASN A C 1
ATOM 656 O O . ASN A 1 82 ? -4.861 1.361 10.535 1.00 91.12 82 ASN A O 1
ATOM 660 N N . ALA A 1 83 ? -4.812 0.238 8.599 1.00 90.81 83 ALA A N 1
ATOM 661 C CA . ALA A 1 83 ? -3.376 0.005 8.641 1.00 90.81 83 ALA A CA 1
ATOM 662 C C . ALA A 1 83 ? -2.657 0.979 7.714 1.00 90.81 83 ALA A C 1
ATOM 664 O O . ALA A 1 83 ? -3.027 1.118 6.547 1.00 90.81 83 ALA A O 1
ATOM 665 N N . LEU A 1 84 ? -1.609 1.614 8.229 1.00 91.94 84 LEU A N 1
ATOM 666 C CA . LEU A 1 84 ? -0.704 2.461 7.467 1.00 91.94 84 LEU A CA 1
ATOM 667 C C . LEU A 1 84 ? 0.613 1.722 7.238 1.00 91.94 84 LEU A C 1
ATOM 669 O O . LEU A 1 84 ? 1.266 1.278 8.180 1.00 91.94 84 LEU A O 1
ATOM 673 N N . ILE A 1 85 ? 1.012 1.604 5.979 1.00 90.62 85 ILE A N 1
ATOM 674 C CA . ILE A 1 85 ? 2.205 0.874 5.564 1.00 90.62 85 ILE A CA 1
ATOM 675 C C . ILE A 1 85 ? 3.084 1.821 4.765 1.00 90.62 85 ILE A C 1
ATOM 677 O O . ILE A 1 85 ? 2.633 2.439 3.803 1.00 90.62 85 ILE A O 1
ATOM 681 N N . ILE A 1 86 ? 4.344 1.940 5.161 1.00 88.50 86 ILE A N 1
ATOM 682 C CA . ILE A 1 86 ? 5.321 2.757 4.448 1.00 88.50 86 ILE A CA 1
ATOM 683 C C . ILE A 1 86 ? 6.016 1.867 3.421 1.00 88.50 86 ILE A C 1
ATOM 685 O O . ILE A 1 86 ? 6.460 0.761 3.735 1.00 88.50 86 ILE A O 1
ATOM 689 N N . ALA A 1 87 ? 6.075 2.337 2.183 1.00 86.44 87 ALA A N 1
ATOM 690 C CA . ALA A 1 87 ? 6.724 1.646 1.082 1.00 86.44 87 ALA A CA 1
ATOM 691 C C . ALA A 1 87 ? 7.526 2.635 0.241 1.00 86.44 87 ALA A C 1
ATOM 693 O O . ALA A 1 87 ? 7.248 3.829 0.246 1.00 86.44 87 ALA A O 1
ATOM 694 N N . ASP A 1 88 ? 8.468 2.118 -0.537 1.00 85.56 88 ASP A N 1
ATOM 695 C CA . ASP A 1 88 ? 9.208 2.906 -1.516 1.00 85.56 88 ASP A CA 1
ATOM 696 C C . ASP A 1 88 ? 8.788 2.500 -2.927 1.00 85.56 88 ASP A C 1
ATOM 698 O O . ASP A 1 88 ? 8.776 1.310 -3.274 1.00 85.56 88 ASP A O 1
ATOM 702 N N . VAL A 1 89 ? 8.449 3.499 -3.745 1.00 85.50 89 VAL A N 1
ATOM 703 C CA . VAL A 1 89 ? 8.059 3.312 -5.148 1.00 85.50 89 VAL A CA 1
ATOM 704 C C . VAL A 1 89 ? 9.003 4.083 -6.069 1.00 85.50 89 VAL A C 1
ATOM 706 O O . VAL A 1 89 ? 9.483 5.166 -5.736 1.00 85.50 89 VAL A O 1
ATOM 70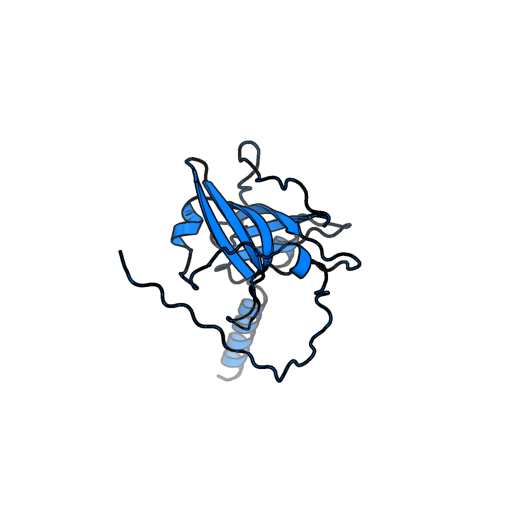9 N N . LEU A 1 90 ? 9.282 3.513 -7.240 1.00 83.69 90 LEU A N 1
ATOM 710 C CA . LEU A 1 90 ? 10.124 4.097 -8.273 1.00 83.69 90 LEU A CA 1
ATOM 711 C C . LEU A 1 90 ? 9.499 5.377 -8.841 1.00 83.69 90 LEU A C 1
ATOM 713 O O . LEU A 1 90 ? 8.315 5.435 -9.203 1.00 83.69 90 LEU A O 1
ATOM 717 N N . ARG A 1 91 ? 10.335 6.405 -8.961 1.00 75.75 91 ARG A N 1
ATOM 718 C CA . ARG A 1 91 ? 10.028 7.650 -9.659 1.00 75.75 91 ARG A CA 1
ATOM 719 C C . ARG A 1 91 ? 10.470 7.531 -11.117 1.00 75.75 91 ARG A C 1
ATOM 721 O O . ARG A 1 91 ? 11.529 6.979 -11.395 1.00 75.75 91 ARG A O 1
ATOM 728 N N . VAL A 1 92 ? 9.661 8.052 -12.039 1.00 67.25 92 VAL A N 1
ATOM 729 C CA . VAL A 1 92 ? 10.063 8.161 -13.448 1.00 67.25 92 VAL A CA 1
ATOM 730 C C . VAL A 1 92 ? 11.023 9.340 -13.579 1.00 67.25 92 VAL A C 1
ATOM 732 O O . VAL A 1 92 ? 10.701 10.447 -13.137 1.00 67.25 92 VAL A O 1
ATOM 735 N N . ASP A 1 93 ? 12.196 9.113 -14.169 1.00 57.00 93 ASP A N 1
ATOM 736 C CA . ASP A 1 93 ? 13.212 10.151 -14.342 1.00 57.00 93 ASP A CA 1
ATOM 737 C C . ASP A 1 93 ? 12.678 11.346 -15.150 1.00 57.00 93 ASP A C 1
ATOM 739 O O . ASP A 1 93 ? 11.912 11.205 -16.102 1.00 57.00 93 ASP A O 1
ATOM 743 N N . GLY A 1 94 ? 13.043 12.559 -14.722 1.00 54.66 94 GLY A N 1
ATOM 744 C CA . GLY A 1 94 ? 12.649 13.816 -15.373 1.00 54.66 94 GLY A CA 1
ATOM 745 C C . GLY A 1 94 ? 11.216 14.293 -15.099 1.00 54.66 94 GLY A C 1
ATOM 746 O O . GLY A 1 94 ? 10.873 15.415 -15.468 1.00 54.66 94 GLY A O 1
ATOM 747 N N . SER A 1 95 ? 10.384 13.504 -14.408 1.00 56.25 95 SER A N 1
ATOM 748 C CA . SER A 1 95 ? 9.009 13.874 -14.058 1.00 56.25 95 SER A CA 1
ATOM 749 C C . SER A 1 95 ? 8.771 13.854 -12.545 1.00 56.25 95 SER A C 1
ATOM 751 O O . SER A 1 95 ? 9.349 13.067 -11.795 1.00 56.25 95 SER A O 1
ATOM 753 N N . ASN A 1 96 ? 7.856 14.696 -12.058 1.00 60.25 96 ASN A N 1
ATOM 754 C CA . ASN A 1 96 ? 7.299 14.559 -10.704 1.00 60.25 96 ASN A CA 1
ATOM 755 C C . ASN A 1 96 ? 6.214 13.458 -10.626 1.00 60.25 96 ASN A C 1
ATOM 757 O O . ASN A 1 96 ? 5.410 13.415 -9.693 1.00 60.25 96 ASN A O 1
ATOM 761 N N . ARG A 1 97 ? 6.143 12.580 -11.638 1.00 63.25 97 ARG A N 1
ATOM 762 C CA . ARG A 1 97 ? 5.206 11.457 -11.716 1.00 63.25 97 ARG A CA 1
ATOM 763 C C . ARG A 1 97 ? 5.895 10.169 -11.265 1.00 63.25 97 ARG A C 1
ATOM 765 O O . ARG A 1 97 ? 6.949 9.801 -11.774 1.00 63.25 97 ARG A O 1
ATOM 772 N N . THR A 1 98 ? 5.286 9.476 -10.307 1.00 67.00 98 THR A N 1
ATOM 773 C CA . THR A 1 98 ? 5.623 8.079 -10.007 1.00 67.00 98 THR A CA 1
ATOM 774 C C . THR A 1 98 ? 4.835 7.172 -10.935 1.00 67.00 98 THR A C 1
ATOM 776 O O . THR A 1 98 ? 3.739 7.540 -11.365 1.00 67.00 98 THR A O 1
ATOM 779 N N . ILE A 1 99 ? 5.366 5.984 -11.211 1.00 75.75 99 ILE A N 1
ATOM 780 C CA . ILE A 1 99 ? 4.575 4.943 -11.866 1.00 75.75 99 ILE A CA 1
ATOM 781 C C . ILE A 1 99 ? 3.488 4.521 -10.875 1.00 75.75 99 ILE A C 1
ATOM 783 O O . ILE A 1 99 ? 3.793 4.241 -9.715 1.00 75.75 99 ILE A O 1
ATOM 787 N N . GLU A 1 100 ? 2.224 4.547 -11.295 1.00 82.25 100 GLU A N 1
ATOM 788 C CA . GLU A 1 100 ? 1.103 4.233 -10.413 1.00 82.25 100 GLU A CA 1
ATOM 789 C C . GLU A 1 100 ? 1.025 2.716 -10.184 1.00 82.25 100 GLU A C 1
ATOM 791 O O . GLU A 1 100 ? 0.801 1.959 -11.132 1.00 82.25 100 GLU A O 1
ATOM 796 N N . PRO A 1 101 ? 1.235 2.236 -8.951 1.00 87.25 101 PRO A N 1
ATOM 797 C CA . PRO A 1 101 ? 1.106 0.825 -8.646 1.00 87.25 101 PRO A CA 1
ATOM 798 C C . PRO A 1 101 ? -0.359 0.395 -8.712 1.00 87.25 101 PRO A C 1
ATOM 800 O O . PRO A 1 101 ? -1.229 1.039 -8.133 1.00 87.25 101 PRO A O 1
ATOM 803 N N . ASN A 1 102 ? -0.628 -0.731 -9.369 1.00 87.94 102 ASN A N 1
ATOM 804 C CA . ASN A 1 102 ? -1.987 -1.272 -9.505 1.00 87.94 102 ASN A CA 1
ATOM 805 C C . ASN A 1 102 ? -2.087 -2.772 -9.183 1.00 87.94 102 ASN A C 1
ATOM 807 O O . ASN A 1 102 ? -3.171 -3.354 -9.234 1.00 87.94 102 ASN A O 1
ATOM 811 N N . ALA A 1 103 ? -0.970 -3.413 -8.840 1.00 88.69 103 ALA A N 1
ATOM 812 C CA . ALA A 1 103 ? -0.939 -4.816 -8.467 1.00 88.69 103 ALA A CA 1
ATOM 813 C C . ALA A 1 103 ? 0.108 -5.086 -7.379 1.00 88.69 103 ALA A C 1
ATOM 815 O O . ALA A 1 103 ? 1.162 -4.454 -7.318 1.00 88.69 103 ALA A O 1
ATOM 816 N N . LEU A 1 104 ? -0.186 -6.077 -6.540 1.00 90.12 104 LEU A N 1
ATOM 817 C CA . LEU A 1 104 ? 0.708 -6.605 -5.514 1.00 90.12 104 LEU A CA 1
ATOM 818 C C . LEU A 1 104 ? 0.914 -8.097 -5.759 1.00 90.12 104 LEU A C 1
ATOM 820 O O . LEU A 1 104 ? -0.041 -8.823 -6.044 1.00 90.12 104 LEU A O 1
ATOM 824 N N . VAL A 1 105 ? 2.158 -8.552 -5.640 1.00 91.00 105 VAL A N 1
ATOM 825 C CA . VAL A 1 105 ? 2.517 -9.968 -5.763 1.00 91.00 105 VAL A CA 1
ATOM 826 C C . VAL A 1 105 ? 3.274 -10.397 -4.511 1.00 91.00 105 VAL A C 1
ATOM 828 O O . VAL A 1 105 ? 4.351 -9.858 -4.255 1.00 91.00 105 VAL A O 1
ATOM 831 N N . PRO A 1 106 ? 2.750 -11.349 -3.722 1.00 91.69 106 PRO A N 1
ATOM 832 C CA . PRO A 1 106 ? 3.478 -11.876 -2.578 1.00 91.69 106 PRO A CA 1
ATOM 833 C C . PRO A 1 106 ? 4.709 -12.651 -3.066 1.00 91.69 106 PRO A C 1
ATOM 835 O O . PRO A 1 106 ? 4.599 -13.508 -3.941 1.00 91.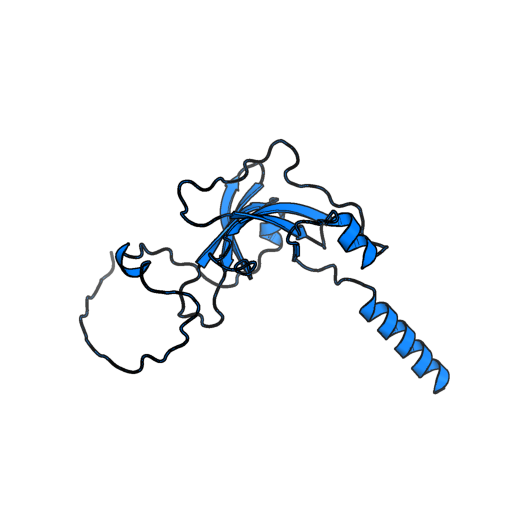69 106 PRO A O 1
ATOM 838 N N . LEU A 1 107 ? 5.875 -12.334 -2.504 1.00 90.06 107 LEU A N 1
ATOM 839 C CA . LEU A 1 107 ? 7.149 -12.992 -2.811 1.00 90.06 107 LEU A CA 1
ATOM 840 C C . LEU A 1 107 ? 7.543 -13.992 -1.729 1.00 90.06 107 LEU A C 1
ATOM 842 O O . LEU A 1 107 ? 7.969 -15.100 -2.037 1.00 90.06 107 LEU A O 1
ATOM 846 N N . ALA A 1 108 ? 7.410 -13.593 -0.463 1.00 89.81 108 ALA A N 1
ATOM 847 C CA . ALA A 1 108 ? 7.814 -14.406 0.675 1.00 89.81 108 ALA A CA 1
ATOM 848 C C . ALA A 1 108 ? 6.883 -14.176 1.865 1.00 89.81 108 ALA A C 1
ATOM 850 O O . ALA A 1 108 ? 6.496 -13.043 2.148 1.00 89.81 108 ALA A O 1
ATOM 851 N N . VAL A 1 109 ? 6.561 -15.252 2.582 1.00 90.50 109 VAL A N 1
ATOM 852 C CA . VAL A 1 109 ? 5.805 -15.209 3.838 1.00 90.50 109 VAL A CA 1
ATOM 853 C C . VAL A 1 109 ? 6.773 -15.479 4.983 1.00 90.50 109 VAL A C 1
ATOM 855 O O . VAL A 1 109 ? 7.501 -16.469 4.965 1.00 90.50 109 VAL A O 1
ATOM 858 N N . HIS A 1 110 ? 6.781 -14.599 5.975 1.00 86.38 110 HIS A N 1
ATOM 859 C CA . HIS A 1 110 ? 7.603 -14.698 7.174 1.00 86.38 110 HIS A CA 1
ATOM 860 C C . HIS A 1 110 ? 6.722 -14.559 8.424 1.00 86.38 110 HIS A C 1
ATOM 862 O O . HIS A 1 110 ? 5.616 -14.028 8.372 1.00 86.38 110 HIS A O 1
ATOM 868 N N . GLY A 1 111 ? 7.203 -15.021 9.583 1.00 82.69 111 GLY A N 1
ATOM 869 C CA . GLY A 1 111 ? 6.421 -14.953 10.830 1.00 82.69 111 GLY A CA 1
ATOM 870 C C . GLY A 1 111 ? 5.993 -13.527 11.215 1.00 82.69 111 GLY A C 1
ATOM 871 O O . GLY A 1 111 ? 4.976 -13.344 11.872 1.00 82.69 111 GLY A O 1
ATOM 872 N N . CYS A 1 112 ? 6.738 -12.513 10.763 1.00 82.75 112 CYS A N 1
ATOM 873 C CA . CYS A 1 112 ? 6.465 -11.097 11.013 1.00 82.75 112 CYS A CA 1
ATOM 874 C C . CYS A 1 112 ? 5.756 -10.358 9.858 1.00 82.75 112 CYS A C 1
ATOM 876 O O . CYS A 1 112 ? 5.677 -9.131 9.896 1.00 82.75 112 CYS A O 1
ATOM 878 N N . GLY A 1 113 ? 5.286 -11.045 8.809 1.00 89.06 113 GLY A N 1
ATOM 879 C CA . GLY A 1 113 ? 4.601 -10.400 7.682 1.00 89.06 113 GLY A CA 1
ATOM 880 C C . GLY A 1 113 ? 4.812 -11.079 6.331 1.00 89.06 113 GLY A C 1
ATOM 881 O O . GLY A 1 113 ? 5.178 -12.247 6.241 1.00 89.06 113 GLY A O 1
ATOM 882 N N . ILE A 1 114 ? 4.558 -10.333 5.263 1.00 91.06 114 ILE A N 1
ATOM 883 C CA . ILE A 1 114 ? 4.684 -10.812 3.889 1.00 91.06 114 ILE A CA 1
ATOM 884 C C . ILE A 1 114 ? 5.451 -9.783 3.087 1.00 91.06 114 ILE A C 1
ATOM 886 O O . ILE A 1 114 ? 5.040 -8.630 2.991 1.00 91.06 114 ILE A O 1
ATOM 890 N N . THR A 1 115 ? 6.532 -10.210 2.455 1.00 91.25 115 THR A N 1
ATOM 891 C CA . THR A 1 115 ? 7.236 -9.377 1.491 1.00 91.25 115 THR A CA 1
ATOM 892 C C . THR A 1 115 ? 6.486 -9.437 0.169 1.00 91.25 115 THR A C 1
ATOM 894 O O . THR A 1 115 ? 6.348 -10.505 -0.431 1.00 91.25 115 THR A O 1
ATOM 897 N N . CYS A 1 116 ? 6.007 -8.287 -0.288 1.00 91.38 116 CYS A N 1
ATOM 898 C CA . CYS A 1 116 ? 5.282 -8.123 -1.536 1.00 91.38 116 CYS A CA 1
ATOM 899 C C . CYS A 1 116 ? 6.087 -7.278 -2.522 1.00 91.38 116 CYS A C 1
ATOM 901 O O . CYS A 1 116 ? 6.702 -6.271 -2.167 1.00 91.38 116 CYS A O 1
ATOM 903 N N . MET A 1 117 ? 6.016 -7.663 -3.790 1.00 91.19 117 MET A N 1
ATOM 904 C CA . MET A 1 117 ? 6.413 -6.832 -4.913 1.00 91.19 117 MET A CA 1
ATOM 905 C C . MET A 1 117 ? 5.245 -5.939 -5.315 1.00 91.19 117 MET A C 1
ATOM 907 O O . MET A 1 117 ? 4.130 -6.427 -5.513 1.00 91.19 117 MET A O 1
ATOM 911 N N . ILE A 1 118 ? 5.510 -4.646 -5.470 1.00 90.94 118 ILE A N 1
ATOM 912 C CA . ILE A 1 118 ? 4.556 -3.697 -6.034 1.00 90.94 118 ILE A CA 1
ATOM 913 C C . ILE A 1 118 ? 4.811 -3.616 -7.537 1.00 90.94 118 ILE A C 1
ATOM 915 O O . ILE A 1 118 ? 5.948 -3.404 -7.974 1.00 90.94 118 ILE A O 1
ATOM 919 N N . LEU A 1 119 ? 3.755 -3.797 -8.323 1.00 90.12 119 LEU A N 1
ATOM 920 C CA . LEU A 1 119 ? 3.801 -3.814 -9.777 1.00 90.12 119 LEU A CA 1
ATOM 921 C C . LEU A 1 119 ? 2.925 -2.716 -10.379 1.00 90.12 119 LEU A C 1
ATOM 923 O O . LEU A 1 119 ? 1.870 -2.364 -9.843 1.00 90.12 119 LEU A O 1
ATOM 927 N N . HIS A 1 120 ? 3.342 -2.264 -11.555 1.00 88.31 120 HIS A N 1
ATOM 928 C CA . HIS A 1 120 ? 2.486 -1.602 -12.522 1.00 88.31 120 HIS A CA 1
ATOM 929 C C . HIS A 1 120 ? 2.229 -2.568 -13.679 1.00 88.31 120 HIS A C 1
ATOM 931 O O . HIS A 1 120 ? 3.136 -2.908 -14.445 1.00 88.31 120 HIS A O 1
ATOM 937 N N . ARG A 1 121 ? 0.996 -3.063 -13.763 1.00 88.12 121 ARG A N 1
ATOM 938 C CA . ARG A 1 121 ? 0.518 -3.921 -14.840 1.00 88.12 121 ARG A CA 1
ATOM 939 C C . ARG A 1 121 ? -0.136 -3.046 -15.918 1.00 88.12 121 ARG A C 1
ATOM 941 O O . ARG A 1 121 ? -1.114 -2.377 -15.593 1.00 88.12 121 ARG A O 1
ATOM 948 N N . PRO A 1 122 ? 0.353 -3.062 -17.163 1.00 85.88 122 PRO A N 1
ATOM 949 C CA . PRO A 1 122 ? -0.329 -2.401 -18.274 1.00 85.88 122 PRO A CA 1
ATOM 950 C C . PRO A 1 122 ? -1.704 -3.037 -18.540 1.00 85.88 122 PRO A C 1
ATOM 952 O O . PRO A 1 122 ? -1.927 -4.208 -18.223 1.00 85.88 122 PRO A O 1
ATOM 955 N N . ASP A 1 123 ? -2.620 -2.281 -19.146 1.00 87.31 123 ASP A N 1
ATOM 956 C CA . ASP A 1 123 ? -3.984 -2.755 -19.436 1.00 87.31 123 ASP A CA 1
ATOM 957 C C . ASP A 1 123 ? -4.000 -3.931 -20.422 1.00 87.31 123 ASP A C 1
ATOM 959 O O . ASP A 1 123 ? -4.844 -4.826 -20.342 1.00 87.31 123 ASP A O 1
ATOM 963 N N . ASN A 1 124 ? -3.042 -3.952 -21.350 1.00 85.44 124 ASN A N 1
ATOM 964 C CA . ASN A 1 124 ? -2.868 -5.052 -22.282 1.00 85.44 124 ASN A CA 1
ATOM 965 C C . ASN A 1 124 ? -2.151 -6.226 -21.585 1.00 85.44 124 ASN A C 1
ATOM 967 O O . ASN A 1 124 ? -0.983 -6.105 -21.215 1.00 85.44 124 ASN A O 1
ATOM 971 N N . PRO A 1 125 ? -2.787 -7.406 -21.462 1.00 78.75 125 PRO A N 1
ATOM 972 C CA . PRO A 1 125 ? -2.219 -8.549 -20.745 1.00 78.75 125 PRO A CA 1
ATOM 973 C C . PRO A 1 125 ? -0.995 -9.177 -21.428 1.00 78.75 125 PRO A C 1
ATOM 975 O O . PRO A 1 125 ? -0.369 -10.062 -20.844 1.00 78.75 125 PRO A O 1
ATOM 978 N N . ARG A 1 126 ? -0.679 -8.781 -22.668 1.00 82.06 126 ARG A N 1
ATOM 979 C CA . ARG A 1 126 ? 0.522 -9.229 -23.391 1.00 82.06 126 ARG A CA 1
ATOM 980 C C . ARG A 1 126 ? 1.764 -8.412 -23.046 1.00 82.06 126 ARG A C 1
ATOM 982 O O . ARG A 1 126 ? 2.869 -8.869 -23.329 1.00 82.06 126 ARG A O 1
ATOM 989 N N . ASP A 1 127 ? 1.584 -7.235 -22.461 1.00 84.19 127 ASP A N 1
ATOM 990 C CA . ASP A 1 127 ? 2.684 -6.340 -22.140 1.00 84.19 127 ASP A CA 1
ATOM 991 C C . ASP A 1 127 ? 3.336 -6.732 -20.805 1.00 84.19 127 ASP A C 1
ATOM 993 O O . ASP A 1 127 ? 2.726 -7.343 -19.920 1.00 84.19 127 ASP A O 1
ATOM 997 N N . VAL A 1 128 ? 4.619 -6.400 -20.664 1.00 83.38 128 VAL A N 1
ATOM 998 C CA . VAL A 1 128 ? 5.415 -6.766 -19.489 1.00 83.38 128 VAL A CA 1
ATOM 999 C C . VAL A 1 128 ? 5.031 -5.870 -18.314 1.00 83.38 128 VAL A C 1
ATOM 1001 O O . VAL A 1 128 ? 5.068 -4.647 -18.415 1.00 83.38 128 VAL A O 1
ATOM 1004 N N . ALA A 1 129 ? 4.677 -6.477 -17.180 1.00 86.50 129 ALA A N 1
ATOM 1005 C CA . ALA A 1 129 ? 4.461 -5.737 -15.942 1.00 86.50 129 ALA A CA 1
ATOM 1006 C C . ALA A 1 129 ? 5.796 -5.244 -15.374 1.00 86.50 129 ALA A C 1
ATOM 1008 O O . ALA A 1 129 ? 6.771 -5.996 -15.301 1.00 86.50 129 ALA A O 1
ATOM 1009 N N . TYR A 1 130 ? 5.816 -3.999 -14.910 1.00 84.75 130 TYR A N 1
ATOM 1010 C CA . TYR A 1 130 ? 7.012 -3.378 -14.359 1.00 84.75 130 TYR A CA 1
ATOM 1011 C C . TYR A 1 130 ? 6.998 -3.463 -12.842 1.00 84.75 130 TYR A C 1
ATOM 1013 O O . TYR A 1 130 ? 5.999 -3.149 -12.189 1.00 84.75 130 TYR A O 1
ATOM 1021 N N . ARG A 1 131 ? 8.127 -3.869 -12.265 1.00 86.44 131 ARG A N 1
ATOM 1022 C CA . ARG A 1 131 ? 8.342 -3.783 -10.824 1.00 86.44 131 ARG A CA 1
ATOM 1023 C C . ARG A 1 131 ? 8.567 -2.325 -10.448 1.00 86.44 131 ARG A C 1
ATOM 1025 O O . ARG A 1 131 ? 9.525 -1.723 -10.912 1.00 86.44 131 ARG A O 1
ATOM 1032 N N . VAL A 1 132 ? 7.707 -1.786 -9.588 1.00 88.31 132 VAL A N 1
ATOM 1033 C CA . VAL A 1 132 ? 7.751 -0.375 -9.170 1.00 88.31 132 VAL A CA 1
ATOM 1034 C C . VAL A 1 132 ? 8.078 -0.194 -7.699 1.00 88.31 132 VAL A C 1
ATOM 1036 O O . VAL A 1 132 ? 8.408 0.906 -7.296 1.00 88.31 132 VAL A O 1
ATOM 1039 N N . GLY A 1 133 ? 7.988 -1.235 -6.880 1.00 88.44 133 GLY A N 1
ATOM 1040 C CA . GLY A 1 133 ? 8.144 -1.103 -5.435 1.00 88.44 133 GLY A CA 1
ATOM 1041 C C . GLY A 1 133 ? 8.348 -2.451 -4.763 1.00 88.44 133 GLY A C 1
ATOM 1042 O O . GLY A 1 133 ? 8.150 -3.509 -5.370 1.00 88.44 133 GLY A O 1
ATOM 1043 N N . MET A 1 134 ? 8.703 -2.406 -3.489 1.00 88.69 134 MET A N 1
ATOM 1044 C CA . MET A 1 134 ? 8.590 -3.542 -2.583 1.00 88.69 134 MET A CA 1
ATOM 1045 C C . MET A 1 134 ? 8.060 -3.049 -1.247 1.00 88.69 134 MET A C 1
ATOM 1047 O O . MET A 1 134 ? 8.277 -1.899 -0.869 1.00 88.69 134 MET A O 1
ATOM 1051 N N . VAL A 1 135 ? 7.352 -3.918 -0.542 1.00 89.44 135 VAL A N 1
ATOM 1052 C CA . VAL A 1 135 ? 6.732 -3.565 0.730 1.00 89.44 135 VAL A CA 1
ATOM 1053 C C . VAL A 1 135 ? 6.577 -4.790 1.609 1.00 89.44 135 VAL A C 1
ATOM 1055 O O . VAL A 1 135 ? 6.324 -5.890 1.117 1.00 89.44 135 VAL A O 1
ATOM 1058 N N . SER A 1 136 ? 6.715 -4.588 2.914 1.00 90.75 136 SER A N 1
ATOM 1059 C CA . SER A 1 136 ? 6.376 -5.592 3.911 1.00 90.75 136 SER A CA 1
ATOM 1060 C C . SER A 1 136 ? 4.955 -5.345 4.412 1.00 90.75 136 SER A C 1
ATOM 1062 O O . SER A 1 136 ? 4.620 -4.256 4.867 1.00 90.75 136 SER A O 1
ATOM 1064 N N . MET A 1 137 ? 4.103 -6.352 4.270 1.00 90.75 137 MET A N 1
ATOM 1065 C CA . MET A 1 137 ? 2.665 -6.283 4.504 1.00 90.75 137 MET A CA 1
ATOM 1066 C C . MET A 1 137 ? 2.261 -7.155 5.697 1.00 90.75 137 MET A C 1
ATOM 1068 O O . MET A 1 137 ? 2.937 -8.148 5.996 1.00 90.75 137 MET A O 1
ATOM 1072 N N . PRO A 1 138 ? 1.143 -6.842 6.367 1.00 90.69 138 PRO A N 1
ATOM 1073 C CA . PRO A 1 138 ? 0.595 -7.700 7.400 1.00 90.69 138 PRO A CA 1
ATOM 1074 C C . PRO A 1 138 ? 0.082 -9.038 6.859 1.00 90.69 138 PRO A C 1
ATOM 1076 O O . PRO A 1 138 ? -0.433 -9.090 5.741 1.00 90.69 138 PRO A O 1
ATOM 1079 N N . PRO A 1 139 ? 0.140 -10.129 7.651 1.00 89.00 139 PRO A N 1
ATOM 1080 C CA . PRO A 1 139 ? -0.286 -11.456 7.201 1.00 89.00 139 PRO A CA 1
ATOM 1081 C C . PRO A 1 139 ? -1.730 -11.522 6.684 1.00 89.00 139 PRO A C 1
ATOM 1083 O O . PRO A 1 139 ? -2.031 -12.303 5.779 1.00 89.00 139 PRO A O 1
ATOM 1086 N N . TYR A 1 140 ? -2.627 -10.682 7.217 1.00 89.88 140 TYR A N 1
ATOM 1087 C CA . TYR A 1 140 ? -4.037 -10.671 6.818 1.00 89.88 140 TYR A CA 1
ATOM 1088 C C . TYR A 1 140 ? -4.243 -10.312 5.337 1.00 89.88 140 TYR A C 1
ATOM 1090 O O . TYR A 1 140 ? -5.300 -10.614 4.779 1.00 89.88 140 TYR A O 1
ATOM 1098 N N . VAL A 1 141 ? -3.256 -9.690 4.679 1.00 88.00 141 VAL A N 1
ATOM 1099 C CA . VAL A 1 141 ? -3.360 -9.257 3.277 1.00 88.00 141 VAL A CA 1
ATOM 1100 C C . VAL A 1 141 ? -3.573 -10.443 2.330 1.00 88.00 141 VAL A C 1
ATOM 1102 O O . VAL A 1 141 ? -4.266 -10.293 1.326 1.00 88.00 141 VAL A O 1
ATOM 1105 N N . LEU A 1 142 ? -3.096 -11.652 2.662 1.00 86.38 142 LEU A N 1
ATOM 1106 C CA . LEU A 1 142 ? -3.352 -12.848 1.835 1.00 86.38 142 LEU A CA 1
ATOM 1107 C C . LEU A 1 142 ? -4.828 -13.221 1.785 1.00 86.38 142 LEU A C 1
ATOM 1109 O O . LEU A 1 142 ? -5.298 -13.690 0.754 1.00 86.38 142 LEU A O 1
ATOM 1113 N N . VAL A 1 143 ? -5.560 -12.997 2.879 1.00 87.12 143 VAL A N 1
ATOM 1114 C CA . VAL A 1 143 ? -6.995 -13.303 2.956 1.00 87.12 143 VAL A CA 1
ATOM 1115 C C . VAL A 1 143 ? -7.806 -12.307 2.125 1.00 87.12 143 VAL A C 1
ATOM 1117 O O . VAL A 1 143 ? -8.864 -12.647 1.600 1.00 87.12 143 VAL A O 1
ATOM 1120 N N . GLN A 1 144 ? -7.305 -11.079 1.973 1.00 85.19 144 GLN A N 1
ATOM 1121 C CA . GLN A 1 144 ? -7.912 -10.066 1.107 1.00 85.19 144 GLN A CA 1
ATOM 1122 C C . GLN A 1 144 ? -7.546 -10.245 -0.371 1.00 85.19 144 GLN A C 1
ATOM 1124 O O . GLN A 1 144 ? -8.248 -9.738 -1.250 1.00 85.19 144 GLN A O 1
ATOM 1129 N N . GLY A 1 145 ? -6.440 -10.940 -0.644 1.00 81.25 145 GLY A N 1
ATOM 1130 C CA . GLY A 1 145 ? -5.919 -11.150 -1.983 1.00 81.25 145 GLY A CA 1
ATOM 1131 C C . GLY A 1 145 ? -6.928 -11.863 -2.878 1.00 81.25 145 GLY A C 1
ATOM 1132 O O . GLY A 1 145 ? -7.404 -12.956 -2.579 1.00 81.25 145 GLY A O 1
ATOM 1133 N N . ARG A 1 146 ? -7.226 -11.260 -4.029 1.00 84.31 146 ARG A N 1
ATOM 1134 C CA . ARG A 1 146 ? -7.963 -11.922 -5.110 1.00 84.31 146 ARG A CA 1
ATOM 1135 C C . ARG A 1 146 ? -6.973 -12.403 -6.159 1.00 84.31 146 ARG A C 1
ATOM 1137 O O . ARG A 1 146 ? -6.088 -11.657 -6.569 1.00 84.31 146 ARG A O 1
ATOM 1144 N N . LYS A 1 147 ? -7.134 -13.640 -6.632 1.00 82.50 147 LYS A N 1
ATOM 1145 C CA . LYS A 1 147 ? -6.340 -14.151 -7.754 1.00 82.50 147 LYS A CA 1
ATOM 1146 C C . LYS A 1 147 ? -6.678 -13.345 -9.011 1.00 82.50 147 LYS A C 1
ATOM 1148 O O . LYS A 1 147 ? -7.771 -13.480 -9.548 1.00 82.50 147 LYS A O 1
ATOM 1153 N N . THR A 1 148 ? -5.735 -12.531 -9.482 1.00 79.75 148 THR A 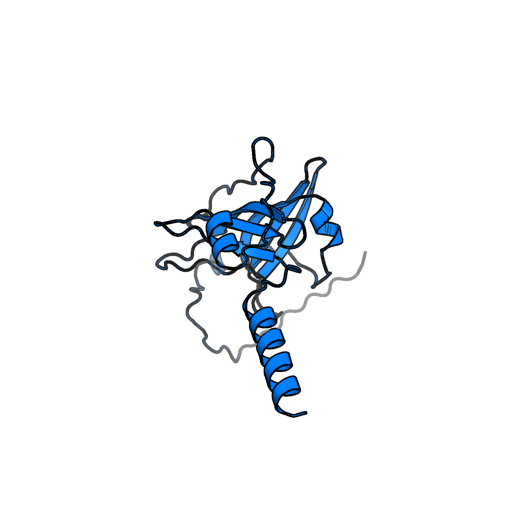N 1
ATOM 1154 C CA . THR A 1 148 ? -5.895 -11.707 -10.697 1.00 79.75 148 THR A CA 1
ATOM 1155 C C . THR A 1 148 ? -5.162 -12.265 -11.916 1.00 79.75 148 THR A C 1
ATOM 1157 O O . THR A 1 148 ? -5.335 -11.753 -13.016 1.00 79.75 148 THR A O 1
ATOM 1160 N N . GLY A 1 149 ? -4.310 -13.279 -11.745 1.00 79.50 149 GLY A N 1
ATOM 1161 C CA . GLY A 1 149 ? -3.523 -13.865 -12.830 1.00 79.50 149 GLY A CA 1
ATOM 1162 C C . GLY A 1 149 ? -2.334 -14.678 -12.325 1.00 79.50 149 GLY A C 1
ATOM 1163 O O . GLY A 1 149 ? -2.233 -14.976 -11.135 1.00 79.50 149 GLY A O 1
ATOM 1164 N N . SER A 1 150 ? -1.439 -15.030 -13.245 1.00 79.94 150 SER A N 1
ATOM 1165 C CA . SER A 1 150 ? -0.145 -15.664 -12.971 1.00 79.94 150 SER A CA 1
ATOM 1166 C C . SER A 1 150 ? 0.980 -14.773 -13.482 1.00 79.94 150 SER A C 1
ATOM 1168 O O . SER A 1 150 ? 0.859 -14.216 -14.571 1.00 79.94 150 SER A O 1
ATOM 1170 N N . VAL A 1 151 ? 2.079 -14.677 -12.738 1.00 78.44 151 VAL A N 1
ATOM 1171 C CA . VAL A 1 151 ? 3.276 -13.945 -13.166 1.00 78.44 151 VAL A CA 1
ATOM 1172 C C . VAL A 1 151 ? 4.328 -14.947 -13.620 1.00 78.44 151 VAL A C 1
ATOM 1174 O O . VAL A 1 151 ? 4.590 -15.926 -12.924 1.00 78.44 151 VAL A O 1
ATOM 1177 N N . ARG A 1 152 ? 4.922 -14.705 -14.790 1.00 79.38 152 ARG A N 1
ATOM 1178 C CA . ARG A 1 152 ? 6.118 -15.411 -15.257 1.00 79.38 152 ARG A CA 1
ATOM 1179 C C . ARG A 1 152 ? 7.289 -14.449 -15.162 1.00 79.38 152 ARG A C 1
ATOM 1181 O O . ARG A 1 152 ? 7.232 -13.363 -15.727 1.00 79.38 152 ARG A O 1
ATOM 1188 N N . ILE A 1 153 ? 8.320 -14.845 -14.429 1.00 77.75 153 ILE A N 1
ATOM 1189 C CA . ILE A 1 153 ? 9.549 -14.069 -14.290 1.00 77.75 153 ILE A CA 1
ATOM 1190 C C . ILE A 1 153 ? 10.537 -14.655 -15.295 1.00 77.75 153 ILE A C 1
ATOM 1192 O O . ILE A 1 153 ? 10.972 -15.793 -15.138 1.00 77.75 153 ILE A O 1
ATOM 1196 N N . GLY A 1 154 ? 10.823 -13.906 -16.356 1.00 72.81 154 GLY A N 1
ATOM 1197 C CA . GLY A 1 154 ? 11.867 -14.228 -17.326 1.00 72.81 154 GLY A CA 1
ATOM 1198 C C . GLY A 1 154 ? 13.031 -13.254 -17.181 1.00 72.81 154 GLY A C 1
ATOM 1199 O O . GLY A 1 154 ? 12.820 -12.094 -16.826 1.00 72.81 154 GLY A O 1
ATOM 1200 N N . ALA A 1 155 ? 14.252 -13.712 -17.453 1.00 59.28 155 ALA A N 1
ATOM 1201 C CA . ALA A 1 155 ? 15.382 -12.809 -17.611 1.00 59.28 155 ALA A CA 1
ATOM 1202 C C . ALA A 1 155 ? 15.194 -12.035 -18.922 1.00 59.28 155 ALA A C 1
ATOM 1204 O O . ALA A 1 155 ? 15.110 -12.638 -19.991 1.00 59.28 155 ALA A O 1
ATOM 1205 N N . VAL A 1 156 ? 15.086 -10.711 -18.836 1.00 59.41 156 VAL A N 1
ATOM 1206 C CA . VAL A 1 156 ? 15.166 -9.851 -20.018 1.00 59.41 156 VAL A CA 1
ATOM 1207 C C . VAL A 1 156 ? 16.657 -9.625 -20.298 1.00 59.41 156 VAL A C 1
ATOM 1209 O O . VAL A 1 156 ? 17.367 -9.225 -19.372 1.00 59.41 156 VAL A O 1
ATOM 1212 N N . PRO A 1 157 ? 17.154 -9.898 -21.518 1.00 47.31 157 PRO A N 1
ATOM 1213 C CA . PRO A 1 157 ? 18.515 -9.547 -21.912 1.00 47.31 157 PRO A CA 1
ATOM 1214 C C . PRO A 1 157 ? 18.766 -8.050 -21.662 1.00 47.31 157 PRO A C 1
ATOM 1216 O O . PRO A 1 157 ? 17.908 -7.217 -21.962 1.00 47.31 157 PRO A O 1
ATOM 1219 N N . ALA A 1 158 ? 19.901 -7.705 -21.046 1.00 49.31 158 ALA A N 1
ATOM 1220 C CA . ALA A 1 158 ? 20.206 -6.347 -20.571 1.00 49.31 158 ALA A CA 1
ATOM 1221 C C . ALA A 1 158 ? 20.137 -5.273 -21.681 1.00 49.31 158 ALA A C 1
ATOM 1223 O O . ALA A 1 158 ? 19.870 -4.101 -21.422 1.00 49.31 158 ALA A O 1
ATOM 1224 N N . ASP A 1 159 ? 20.317 -5.699 -22.923 1.00 43.47 159 ASP A N 1
ATOM 1225 C CA . ASP A 1 159 ? 20.234 -4.957 -24.176 1.00 43.47 159 ASP A CA 1
ATOM 1226 C C . ASP A 1 159 ? 18.810 -4.508 -24.562 1.00 43.47 159 ASP A C 1
ATOM 1228 O O . ASP A 1 159 ? 18.662 -3.531 -25.294 1.00 43.47 159 ASP A O 1
ATOM 1232 N N . ALA A 1 160 ? 17.753 -5.121 -24.016 1.00 47.53 160 ALA A N 1
ATOM 1233 C CA . ALA A 1 160 ? 16.366 -4.712 -24.275 1.00 47.53 160 ALA A CA 1
ATOM 1234 C C . ALA A 1 160 ? 15.842 -3.620 -23.314 1.00 47.53 160 ALA A C 1
ATOM 1236 O O . ALA A 1 160 ? 14.794 -3.026 -23.568 1.00 47.53 160 ALA A O 1
ATOM 1237 N N . ILE A 1 161 ? 16.554 -3.336 -22.216 1.00 46.56 161 ILE A N 1
ATOM 1238 C CA . ILE A 1 161 ? 16.151 -2.336 -21.205 1.00 46.56 161 ILE A CA 1
ATOM 1239 C C . ILE A 1 161 ? 16.595 -0.916 -21.610 1.00 46.56 161 ILE A C 1
ATOM 1241 O O . ILE A 1 161 ? 16.019 0.068 -21.155 1.00 46.56 161 ILE A O 1
ATOM 1245 N N . ALA A 1 162 ? 17.566 -0.794 -22.520 1.00 37.84 162 ALA A N 1
ATOM 1246 C CA . ALA A 1 162 ? 18.137 0.489 -22.933 1.00 37.84 162 ALA A CA 1
ATOM 1247 C C . ALA A 1 162 ? 17.260 1.314 -23.901 1.00 37.84 162 ALA A C 1
ATOM 1249 O O . ALA A 1 162 ? 17.601 2.456 -24.191 1.00 37.84 162 ALA A O 1
ATOM 1250 N N . LEU A 1 163 ? 16.143 0.778 -24.405 1.00 40.72 163 LEU A N 1
ATOM 1251 C CA . LEU A 1 163 ? 15.317 1.435 -25.428 1.00 40.72 163 LEU A CA 1
ATOM 1252 C C . LEU A 1 163 ? 13.827 1.153 -25.204 1.00 40.72 163 LEU A C 1
ATOM 1254 O O . LEU A 1 163 ? 13.169 0.483 -25.997 1.00 40.72 163 LEU A O 1
ATOM 1258 N N . LYS A 1 164 ? 13.261 1.687 -24.121 1.00 39.69 164 LYS A N 1
ATOM 1259 C CA . LYS A 1 164 ? 11.830 2.015 -24.114 1.00 39.69 164 LYS A CA 1
ATOM 1260 C C . LYS A 1 164 ? 11.544 3.112 -23.100 1.00 39.69 164 LYS A C 1
ATOM 1262 O O . LYS A 1 164 ? 11.112 2.858 -21.979 1.00 39.69 164 LYS A O 1
ATOM 1267 N N . ASP A 1 165 ? 11.777 4.347 -23.531 1.00 42.91 165 ASP A N 1
ATOM 1268 C CA . ASP A 1 165 ? 11.111 5.489 -22.922 1.00 42.91 165 ASP A CA 1
ATOM 1269 C C . ASP A 1 165 ? 9.591 5.234 -22.950 1.00 42.91 165 ASP A C 1
ATOM 1271 O O . ASP A 1 165 ? 9.045 4.872 -24.000 1.00 42.91 165 ASP A O 1
ATOM 1275 N N . PRO A 1 166 ? 8.871 5.419 -21.832 1.00 43.91 166 PRO A N 1
ATOM 1276 C CA . PRO A 1 166 ? 7.428 5.184 -21.757 1.00 43.91 166 PRO A CA 1
ATOM 1277 C C . PRO A 1 166 ? 6.586 6.197 -22.562 1.00 43.91 166 PRO A C 1
ATOM 1279 O O . PRO A 1 166 ? 5.362 6.194 -22.459 1.00 43.91 166 PRO A O 1
ATOM 1282 N N . SER A 1 167 ? 7.207 7.075 -23.356 1.00 41.00 167 SER A N 1
ATOM 1283 C CA . SER A 1 167 ? 6.538 8.107 -24.156 1.00 41.00 167 SER A CA 1
ATOM 1284 C C . SER A 1 167 ? 6.207 7.694 -25.594 1.00 41.00 167 SER A C 1
ATOM 1286 O O . SER A 1 167 ? 5.480 8.428 -26.261 1.00 41.00 167 SER A O 1
ATOM 1288 N N . THR A 1 168 ? 6.654 6.533 -26.082 1.00 38.00 168 THR A N 1
ATOM 1289 C CA . THR A 1 168 ? 6.429 6.153 -27.488 1.00 38.00 168 THR A CA 1
ATOM 1290 C C . THR A 1 168 ? 5.357 5.072 -27.611 1.00 38.00 168 THR A C 1
ATOM 1292 O O . THR A 1 168 ? 5.640 3.877 -27.683 1.00 38.00 168 THR A O 1
ATOM 1295 N N . THR A 1 169 ? 4.095 5.502 -27.660 1.00 43.84 169 THR A N 1
ATOM 1296 C CA . THR A 1 169 ? 3.024 4.733 -28.308 1.00 43.84 169 THR A CA 1
ATOM 1297 C C . THR A 1 169 ? 3.236 4.853 -29.815 1.00 43.84 169 THR A C 1
ATOM 1299 O O . THR A 1 169 ? 2.987 5.899 -30.405 1.00 43.84 169 THR A O 1
ATOM 1302 N N . GLY A 1 170 ? 3.770 3.801 -30.432 1.00 35.06 170 GLY A N 1
ATOM 1303 C CA . GLY A 1 170 ? 4.022 3.748 -31.868 1.00 35.06 170 GLY A CA 1
ATOM 1304 C C . GLY A 1 170 ? 3.897 2.322 -32.382 1.00 35.06 170 GLY A C 1
ATOM 1305 O O . GLY A 1 170 ? 4.573 1.423 -31.887 1.00 35.06 170 GLY A O 1
ATOM 1306 N N . ASP A 1 171 ? 2.989 2.153 -33.340 1.00 40.97 171 ASP A N 1
ATOM 1307 C CA . ASP A 1 171 ? 2.679 0.938 -34.087 1.00 40.97 171 ASP A CA 1
ATOM 1308 C C . ASP A 1 171 ? 3.902 0.103 -34.476 1.00 40.97 171 ASP A C 1
ATOM 1310 O O . ASP A 1 171 ? 4.869 0.616 -35.033 1.00 40.97 171 ASP A O 1
ATOM 1314 N N . LEU A 1 172 ? 3.789 -1.216 -34.314 1.00 39.56 172 LEU A N 1
ATOM 1315 C CA . LEU A 1 172 ? 4.612 -2.185 -35.038 1.00 39.56 172 LEU A CA 1
ATOM 1316 C C . LEU A 1 172 ? 3.732 -3.332 -35.533 1.00 39.56 172 LEU A C 1
ATOM 1318 O O . LEU A 1 172 ? 3.694 -4.442 -35.007 1.00 39.56 172 LEU A O 1
ATOM 1322 N N . SER A 1 173 ? 3.007 -3.026 -36.606 1.00 38.19 173 SER A N 1
ATOM 1323 C CA . SER A 1 173 ? 2.664 -4.013 -37.619 1.00 38.19 173 SER A CA 1
ATOM 1324 C C . SER A 1 173 ? 3.934 -4.483 -38.345 1.00 38.19 173 SER A C 1
ATOM 1326 O O . SER A 1 173 ? 4.691 -3.649 -38.833 1.00 38.19 173 SER A O 1
ATOM 1328 N N . LYS A 1 174 ? 4.037 -5.808 -38.520 1.00 41.41 174 LYS A N 1
ATOM 1329 C CA . LYS A 1 174 ? 4.912 -6.583 -39.430 1.00 41.41 174 LYS A CA 1
ATOM 1330 C C . LYS A 1 174 ? 6.358 -6.873 -39.003 1.00 41.41 174 LYS A C 1
ATOM 1332 O O . LYS A 1 174 ? 7.212 -6.000 -39.022 1.00 41.41 174 LYS A O 1
ATOM 1337 N N . SER A 1 175 ? 6.601 -8.170 -38.790 1.00 31.56 175 SER A N 1
ATOM 1338 C CA . SER A 1 175 ? 7.643 -9.046 -39.378 1.00 31.56 175 SER A CA 1
ATOM 1339 C C . SER A 1 175 ? 7.880 -10.153 -38.339 1.00 31.56 175 SER A C 1
ATOM 1341 O O . SER A 1 175 ? 8.318 -9.856 -37.240 1.00 31.56 175 SER A O 1
ATOM 1343 N N . GLY A 1 176 ? 7.419 -11.394 -38.497 1.00 33.66 176 GLY A N 1
ATOM 1344 C CA . GLY A 1 176 ? 7.822 -12.294 -39.571 1.00 33.66 176 GLY A CA 1
ATOM 1345 C C . GLY A 1 176 ? 9.224 -12.814 -39.259 1.00 33.66 176 GLY A C 1
ATOM 1346 O O . GLY A 1 176 ? 10.170 -12.140 -39.638 1.00 33.66 176 GLY A O 1
ATOM 1347 N N . ASP A 1 177 ? 9.322 -13.900 -38.480 1.00 31.28 177 ASP A N 1
ATOM 1348 C CA . ASP A 1 177 ? 10.182 -15.053 -38.787 1.00 31.28 177 ASP A CA 1
ATOM 1349 C C . ASP A 1 177 ? 9.980 -16.202 -37.782 1.00 31.28 177 ASP A C 1
ATOM 1351 O O . ASP A 1 177 ? 9.966 -16.033 -36.561 1.00 31.28 177 ASP A O 1
ATOM 1355 N N . GLU A 1 178 ? 9.756 -17.382 -38.358 1.00 36.56 178 GLU A N 1
ATOM 1356 C CA . GLU A 1 178 ? 9.664 -18.688 -37.719 1.00 36.56 178 GLU A CA 1
ATOM 1357 C C . GLU A 1 178 ? 11.038 -19.135 -37.210 1.00 36.56 178 GLU A C 1
ATOM 1359 O O . GLU A 1 178 ? 11.980 -19.157 -37.990 1.00 36.56 178 GLU A O 1
ATOM 1364 N N . VAL A 1 179 ? 11.130 -19.635 -35.974 1.00 34.38 179 VAL A N 1
ATOM 1365 C CA . VAL A 1 179 ? 11.995 -20.782 -35.640 1.00 34.38 179 VAL A CA 1
ATOM 1366 C C . VAL A 1 179 ? 11.319 -21.556 -34.511 1.00 34.38 179 VAL A C 1
ATOM 1368 O O . VAL A 1 179 ? 11.139 -21.053 -33.403 1.00 34.38 179 VAL A O 1
ATOM 1371 N N . GLY A 1 180 ? 10.899 -22.783 -34.814 1.00 30.45 180 GLY A N 1
ATOM 1372 C CA . GLY A 1 180 ? 10.322 -23.697 -33.839 1.00 30.45 180 GLY A CA 1
ATOM 1373 C C . GLY A 1 180 ? 11.368 -24.281 -32.892 1.00 30.45 180 GLY A C 1
ATOM 1374 O O . GLY A 1 180 ? 12.546 -24.402 -33.221 1.00 30.45 180 GLY A O 1
ATOM 1375 N N . THR A 1 181 ? 10.922 -24.718 -31.718 1.00 31.44 181 THR A N 1
ATOM 1376 C CA . THR A 1 181 ? 11.544 -25.865 -31.050 1.00 31.44 181 THR A CA 1
ATOM 1377 C C . THR A 1 181 ? 10.546 -26.528 -30.110 1.00 31.44 181 THR A C 1
ATOM 1379 O O . THR A 1 181 ? 9.995 -25.928 -29.191 1.00 31.44 181 THR A O 1
ATOM 1382 N N . GLU A 1 182 ? 10.301 -27.791 -30.428 1.00 30.70 182 GLU A N 1
ATOM 1383 C CA . GLU A 1 182 ? 9.578 -28.810 -29.681 1.00 30.70 182 GLU A CA 1
ATOM 1384 C C . GLU A 1 182 ? 10.270 -29.046 -28.324 1.00 30.70 182 GLU A C 1
ATOM 1386 O O . GLU A 1 182 ? 11.475 -29.290 -28.287 1.00 30.70 182 GLU A O 1
ATOM 1391 N N . LEU A 1 183 ? 9.531 -29.036 -27.210 1.00 29.39 183 LEU A N 1
ATOM 1392 C CA . LEU A 1 183 ? 10.000 -29.636 -25.958 1.00 29.39 183 LEU A CA 1
ATOM 1393 C C . LEU A 1 183 ? 8.961 -30.642 -25.469 1.00 29.39 183 LEU A C 1
ATOM 1395 O O . LEU A 1 183 ? 7.890 -30.294 -24.972 1.00 29.39 183 LEU A O 1
ATOM 1399 N N . LYS A 1 184 ? 9.311 -31.912 -25.689 1.00 29.86 184 LYS A N 1
ATOM 1400 C CA . LYS A 1 184 ? 8.667 -33.103 -25.143 1.00 29.86 184 LYS A CA 1
ATOM 1401 C C . LYS A 1 184 ? 8.919 -33.202 -23.639 1.00 29.86 184 LYS A C 1
ATOM 1403 O O . LYS A 1 184 ? 9.995 -32.866 -23.155 1.00 29.86 184 LYS A O 1
ATOM 1408 N N . ASN A 1 185 ? 7.907 -33.729 -22.957 1.00 34.12 185 ASN A N 1
ATOM 1409 C CA . ASN A 1 185 ? 7.903 -34.138 -21.557 1.00 34.12 185 ASN A CA 1
ATOM 1410 C C . ASN A 1 185 ? 9.106 -35.013 -21.173 1.00 34.12 185 ASN A C 1
ATOM 1412 O O . ASN A 1 185 ? 9.422 -35.968 -21.889 1.00 34.12 185 ASN A O 1
ATOM 1416 N N . GLN A 1 186 ? 9.623 -34.773 -19.967 1.00 40.44 186 GLN A N 1
ATOM 1417 C CA . GLN A 1 186 ? 9.918 -35.812 -18.977 1.00 40.44 186 GLN A CA 1
ATOM 1418 C C . GLN A 1 186 ? 9.408 -35.347 -17.616 1.00 40.44 186 GLN A C 1
ATOM 1420 O O . GLN A 1 186 ? 9.551 -34.137 -17.330 1.00 40.44 186 GLN A O 1
#

Sequence (186 aa):
MWVGCTLCSCIRLAAGTLYIERNGWLLYRHSEDGEPVESWLRKRDATMPDLTIWSDSKQLTPTWTETPLKTVPVSLVDLKNNALIIADVLRVDGSNRTIEPNALVPLAVHGCGITCMILHRPDNPRDVAYRVGMVSMPPYVLVQGRKTGSVRIGAVPADAIALKDPSTTGDLSKSGDEVGTELKNQ

Secondary structure (DSSP, 8-state):
-HHHHHHHHHHHHHHHHHS--SSSEEEEEPPTT---HHHHHHTT-TTPPPPEETTSSS--PPPPSS-SSPEEEEEEEETTTTEEEEEEEEBPTTSSPBP---EEEEEEEETTEEEEEEEE--SSTTSPPEEEEEEEE-TTHHHH----------PPPGGGSSS--TT-------------------